Protein AF-A0A7S0QWG1-F1 (afdb_monomer_lite)

Structure (mmCIF, N/CA/C/O backbone):
data_AF-A0A7S0QWG1-F1
#
_entry.id   AF-A0A7S0QWG1-F1
#
loop_
_atom_site.group_PDB
_atom_site.id
_atom_site.type_symbol
_atom_site.label_atom_id
_atom_site.label_alt_id
_atom_site.label_comp_id
_atom_site.label_asym_id
_atom_site.label_entity_id
_atom_site.label_seq_id
_atom_site.pdbx_PDB_ins_code
_atom_site.Cartn_x
_atom_site.Cartn_y
_atom_site.Cartn_z
_atom_site.occupancy
_atom_site.B_iso_or_equiv
_atom_site.auth_seq_id
_atom_site.auth_comp_id
_atom_site.auth_asym_id
_atom_site.auth_atom_id
_atom_site.pdbx_PDB_model_num
ATOM 1 N N . VAL A 1 1 ? 13.400 13.651 -41.640 1.00 50.88 1 VAL A N 1
ATOM 2 C CA . VAL A 1 1 ? 13.844 12.239 -41.673 1.00 50.88 1 VAL A CA 1
ATOM 3 C C . VAL A 1 1 ? 13.310 11.576 -40.417 1.00 50.88 1 VAL A C 1
ATOM 5 O O . VAL A 1 1 ? 13.713 11.982 -39.336 1.00 50.88 1 VAL A O 1
ATOM 8 N N . TYR A 1 2 ? 12.348 10.661 -40.539 1.00 51.00 2 TYR A N 1
ATOM 9 C CA . TYR A 1 2 ? 11.910 9.843 -39.407 1.00 51.00 2 TYR A CA 1
ATOM 10 C C . TYR A 1 2 ? 12.907 8.696 -39.265 1.00 51.00 2 TYR A C 1
ATOM 12 O O . TYR A 1 2 ? 13.004 7.850 -40.151 1.00 51.00 2 TYR A O 1
ATOM 20 N N . VAL A 1 3 ? 13.697 8.710 -38.194 1.00 58.19 3 VAL A N 1
ATOM 21 C CA . VAL A 1 3 ? 14.533 7.563 -37.839 1.00 58.19 3 VAL A CA 1
ATOM 22 C C . VAL A 1 3 ? 13.600 6.559 -37.177 1.00 58.19 3 VAL A C 1
ATOM 24 O O . VAL A 1 3 ? 13.019 6.857 -36.135 1.00 58.19 3 VAL A O 1
ATOM 27 N N . ASN A 1 4 ? 13.391 5.411 -37.818 1.00 63.38 4 ASN A N 1
ATOM 28 C CA . ASN A 1 4 ? 12.652 4.325 -37.192 1.00 63.38 4 ASN A CA 1
ATOM 29 C C . ASN A 1 4 ? 13.511 3.796 -36.040 1.00 63.38 4 ASN A C 1
ATOM 31 O O . ASN A 1 4 ? 14.651 3.388 -36.269 1.00 63.38 4 ASN A O 1
ATOM 35 N N . ALA A 1 5 ? 13.000 3.883 -34.814 1.00 71.62 5 ALA A N 1
ATOM 36 C CA . ALA A 1 5 ? 13.707 3.371 -33.652 1.00 71.62 5 ALA A CA 1
ATOM 37 C C . ALA A 1 5 ? 13.889 1.852 -33.798 1.00 71.62 5 ALA A C 1
ATOM 39 O O . ALA A 1 5 ? 12.982 1.150 -34.249 1.00 71.62 5 ALA A O 1
ATOM 40 N N . GLY A 1 6 ? 15.088 1.371 -33.471 1.00 78.38 6 GLY A N 1
ATOM 41 C CA . GLY A 1 6 ? 15.432 -0.049 -33.559 1.00 78.38 6 GLY A CA 1
ATOM 42 C C . GLY A 1 6 ? 14.900 -0.878 -32.385 1.00 78.38 6 GLY A C 1
ATOM 43 O O . GLY A 1 6 ? 14.026 -0.449 -31.645 1.00 78.38 6 GLY A O 1
ATOM 44 N N . VAL A 1 7 ? 15.472 -2.070 -32.205 1.00 88.00 7 VAL A N 1
ATOM 45 C CA . VAL A 1 7 ? 15.246 -2.948 -31.038 1.00 88.00 7 VAL A CA 1
ATOM 46 C C . VAL A 1 7 ? 15.564 -2.199 -29.739 1.00 88.00 7 VAL A C 1
ATOM 48 O O . VAL A 1 7 ? 16.507 -1.394 -29.717 1.00 88.00 7 VAL A O 1
ATOM 51 N N . VAL A 1 8 ? 14.811 -2.474 -28.671 1.00 91.88 8 VAL A N 1
ATOM 52 C CA . VAL A 1 8 ? 15.074 -1.917 -27.341 1.00 91.88 8 VAL A CA 1
ATOM 53 C C . VAL A 1 8 ? 16.478 -2.324 -26.897 1.00 91.88 8 VAL A C 1
ATOM 55 O O . VAL A 1 8 ? 16.862 -3.492 -26.935 1.00 91.88 8 VAL A O 1
ATOM 58 N N . ASP A 1 9 ? 17.247 -1.347 -26.435 1.00 91.12 9 ASP A N 1
ATOM 59 C CA . ASP A 1 9 ? 18.519 -1.575 -25.773 1.00 91.12 9 ASP A CA 1
ATOM 60 C C . ASP A 1 9 ? 18.320 -1.410 -24.255 1.00 91.12 9 ASP A C 1
ATOM 62 O O . ASP A 1 9 ? 18.037 -0.295 -23.789 1.00 91.12 9 ASP A O 1
ATOM 66 N N . PRO A 1 10 ? 18.466 -2.490 -23.458 1.00 90.31 10 PRO A N 1
ATOM 67 C CA . PRO A 1 10 ? 18.355 -2.422 -22.004 1.00 90.31 10 PRO A CA 1
ATOM 68 C C . PRO A 1 10 ? 19.244 -1.332 -21.399 1.00 90.31 10 PRO A C 1
ATOM 70 O O . PRO A 1 10 ? 18.824 -0.597 -20.507 1.00 90.31 10 PRO A O 1
ATOM 73 N N . SER A 1 11 ? 20.453 -1.166 -21.947 1.00 87.81 11 SER A N 1
ATOM 74 C CA . SER A 1 11 ? 21.436 -0.201 -21.461 1.00 87.81 11 SER A CA 1
ATOM 75 C C . SER A 1 11 ? 21.068 1.245 -21.778 1.00 87.81 11 SER A C 1
ATOM 77 O O . SER A 1 11 ? 21.734 2.149 -21.281 1.00 87.81 11 SER A O 1
ATOM 79 N N . MET A 1 12 ? 20.021 1.494 -22.570 1.00 89.88 12 MET A N 1
ATOM 80 C CA . MET A 1 12 ? 19.503 2.829 -22.8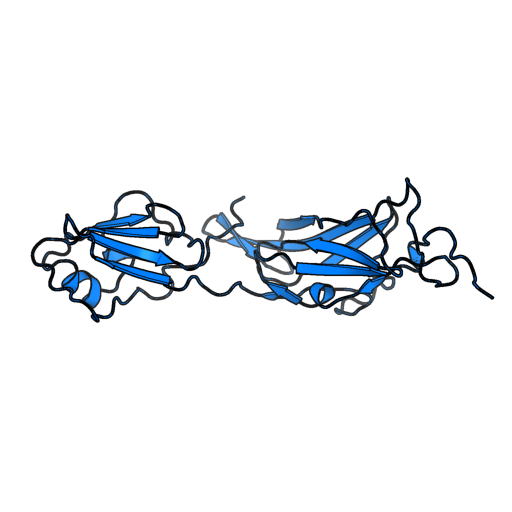94 1.00 89.88 12 MET A CA 1
ATOM 81 C C . MET A 1 12 ? 18.160 3.124 -22.223 1.00 89.88 12 MET A C 1
ATOM 83 O O . MET A 1 12 ? 17.741 4.285 -22.189 1.00 89.88 12 MET A O 1
ATOM 87 N N . CYS A 1 13 ? 17.521 2.115 -21.634 1.00 90.38 13 CYS A N 1
ATOM 88 C CA . CYS A 1 13 ? 16.295 2.274 -20.863 1.00 90.38 13 CYS A CA 1
ATOM 89 C C . CYS A 1 13 ? 16.555 3.002 -19.536 1.00 90.38 13 CYS A C 1
ATOM 91 O O . CYS A 1 13 ? 17.671 2.999 -19.022 1.00 90.38 13 CYS A O 1
ATOM 93 N N . ASN A 1 14 ? 15.520 3.659 -19.005 1.00 89.69 14 ASN A N 1
ATOM 94 C CA . ASN A 1 14 ? 15.504 4.260 -17.666 1.00 89.69 14 ASN A CA 1
ATOM 95 C C . ASN A 1 14 ? 14.065 4.275 -17.126 1.00 89.69 14 ASN A C 1
ATOM 97 O O . ASN A 1 14 ? 13.110 4.163 -17.896 1.00 89.69 14 ASN A O 1
ATOM 101 N N . PHE A 1 15 ? 13.898 4.506 -15.827 1.00 90.56 15 PHE A N 1
ATOM 102 C CA . PHE A 1 15 ? 12.588 4.734 -15.217 1.00 90.56 15 PHE A CA 1
ATOM 103 C C . PHE A 1 15 ? 12.174 6.214 -15.242 1.00 90.56 15 PHE A C 1
ATOM 105 O O . PHE A 1 15 ? 13.012 7.115 -15.272 1.00 90.56 15 PHE A O 1
ATOM 112 N N . ALA A 1 16 ? 10.866 6.471 -15.225 1.00 89.56 16 ALA A N 1
ATOM 113 C CA . ALA A 1 16 ? 10.273 7.803 -15.181 1.00 89.56 16 ALA A CA 1
ATOM 114 C C . ALA A 1 16 ? 8.932 7.808 -14.423 1.00 89.56 16 ALA A C 1
ATOM 116 O O . ALA A 1 16 ? 8.287 6.774 -14.261 1.00 89.56 16 ALA A O 1
ATOM 117 N N . GLY A 1 17 ? 8.490 8.996 -14.002 1.00 88.94 17 GLY A N 1
ATOM 118 C CA . GLY A 1 17 ? 7.225 9.208 -13.285 1.00 88.94 17 GLY A CA 1
ATOM 119 C C . GLY A 1 17 ? 7.402 9.354 -11.773 1.00 88.94 17 GLY A C 1
ATOM 120 O O . GLY A 1 17 ? 8.456 9.048 -11.230 1.00 88.94 17 GLY A O 1
ATOM 121 N N . SER A 1 18 ? 6.372 9.837 -11.076 1.00 86.19 18 SER A N 1
ATOM 122 C CA . SER A 1 18 ? 6.425 10.077 -9.623 1.00 86.19 18 SER A CA 1
ATOM 123 C C . SER A 1 18 ? 6.595 8.793 -8.806 1.00 86.19 18 SER A C 1
ATOM 125 O O . SER A 1 18 ? 7.246 8.816 -7.761 1.00 86.19 18 SER A O 1
ATOM 127 N N . GLY A 1 19 ? 6.094 7.663 -9.316 1.00 88.38 19 GLY A N 1
ATOM 128 C CA . GLY A 1 19 ? 6.199 6.357 -8.669 1.00 88.38 19 GLY A CA 1
ATOM 129 C C . GLY A 1 19 ? 7.625 5.838 -8.469 1.00 88.38 19 GLY A C 1
ATOM 130 O O . GLY A 1 19 ? 7.803 4.870 -7.736 1.00 88.38 19 GLY A O 1
ATOM 131 N N . ILE A 1 20 ? 8.635 6.467 -9.084 1.00 89.50 20 ILE A N 1
ATOM 132 C CA . ILE A 1 20 ? 10.055 6.141 -8.863 1.00 89.50 20 ILE A CA 1
ATOM 133 C C . ILE A 1 20 ? 10.599 6.722 -7.550 1.00 89.50 20 ILE A C 1
ATOM 135 O O . ILE A 1 20 ? 11.639 6.283 -7.069 1.00 89.50 20 ILE A O 1
ATOM 139 N N . ALA A 1 21 ? 9.922 7.735 -7.005 1.00 85.69 21 ALA A N 1
ATOM 140 C CA . ALA A 1 21 ? 10.361 8.486 -5.834 1.00 85.69 21 ALA A CA 1
ATOM 141 C C . ALA A 1 21 ? 9.386 8.352 -4.662 1.00 85.69 21 ALA A C 1
ATOM 143 O O . ALA A 1 21 ? 9.808 8.420 -3.511 1.00 85.69 21 ALA A O 1
ATOM 144 N N . PHE A 1 22 ? 8.096 8.153 -4.936 1.00 88.06 22 PHE A N 1
ATOM 145 C CA . PHE A 1 22 ? 7.060 8.179 -3.913 1.00 88.06 22 PHE A CA 1
ATOM 146 C C . PHE A 1 22 ? 5.919 7.207 -4.217 1.00 88.06 22 PHE A C 1
ATOM 148 O O . PHE A 1 22 ? 5.492 7.079 -5.364 1.00 88.06 22 PHE A O 1
ATOM 155 N N . GLY A 1 23 ? 5.384 6.588 -3.169 1.00 89.69 23 GLY A N 1
ATOM 156 C CA . GLY A 1 23 ? 4.169 5.785 -3.213 1.00 89.69 23 GLY A CA 1
ATOM 157 C C . GLY A 1 23 ? 3.481 5.745 -1.852 1.00 89.69 23 GLY A C 1
ATOM 158 O O . GLY A 1 23 ? 4.026 6.181 -0.840 1.00 89.69 23 GLY A O 1
ATOM 159 N N . ILE A 1 24 ? 2.266 5.207 -1.824 1.00 87.31 24 ILE A N 1
ATOM 160 C CA . ILE A 1 24 ? 1.493 5.022 -0.593 1.00 87.31 24 ILE A CA 1
ATOM 161 C C . ILE A 1 24 ? 1.307 3.523 -0.382 1.00 87.31 24 ILE A C 1
ATOM 163 O O . ILE A 1 24 ? 0.898 2.816 -1.309 1.00 87.31 24 ILE A O 1
ATOM 167 N N . ALA A 1 25 ? 1.599 3.038 0.827 1.00 86.31 25 ALA A N 1
ATOM 168 C CA . ALA A 1 25 ? 1.414 1.633 1.168 1.00 86.31 25 ALA A CA 1
ATOM 169 C C . ALA A 1 25 ? -0.028 1.192 0.865 1.00 86.31 25 ALA A C 1
ATOM 171 O O . ALA A 1 25 ? -0.985 1.905 1.149 1.00 86.31 25 ALA A O 1
ATOM 172 N N . ASN A 1 26 ? -0.186 0.008 0.280 1.00 82.00 26 ASN A N 1
ATOM 173 C CA . ASN A 1 26 ? -1.460 -0.586 -0.126 1.00 82.00 26 ASN A CA 1
ATOM 174 C C . ASN A 1 26 ? -2.243 0.169 -1.205 1.00 82.00 26 ASN A C 1
ATOM 176 O O . ASN A 1 26 ? -3.394 -0.183 -1.469 1.00 82.00 26 ASN A O 1
ATOM 180 N N . THR A 1 27 ? -1.603 1.098 -1.910 1.00 87.19 27 THR A N 1
ATOM 181 C CA . THR A 1 27 ? -2.182 1.787 -3.065 1.00 87.19 27 THR A CA 1
ATOM 182 C C . THR A 1 27 ? -1.380 1.470 -4.321 1.00 87.19 27 THR A C 1
ATOM 184 O O . THR A 1 27 ? -0.151 1.383 -4.291 1.00 87.19 27 THR A O 1
ATOM 187 N N . TRP A 1 28 ? -2.078 1.288 -5.444 1.00 91.62 2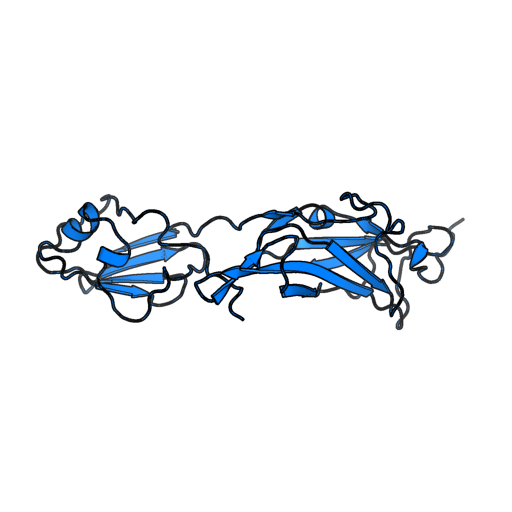8 TRP A N 1
ATOM 188 C CA . TRP A 1 28 ? -1.424 1.142 -6.741 1.00 91.62 28 TRP A CA 1
ATOM 189 C C . TRP A 1 28 ? -0.675 2.424 -7.090 1.00 91.62 28 TRP A C 1
ATOM 191 O O . TRP A 1 28 ? -1.274 3.481 -7.279 1.00 91.62 28 TRP A O 1
ATOM 201 N N . THR A 1 29 ? 0.641 2.313 -7.189 1.00 94.12 29 THR A N 1
ATOM 202 C CA . THR A 1 29 ? 1.529 3.393 -7.606 1.00 94.12 29 THR A CA 1
ATOM 203 C C . THR A 1 29 ? 1.972 3.131 -9.038 1.00 94.12 29 THR A C 1
ATOM 205 O O . THR A 1 29 ? 2.278 1.994 -9.397 1.00 94.12 29 THR A O 1
ATOM 208 N N . THR A 1 30 ? 1.976 4.173 -9.870 1.00 94.62 30 THR A N 1
ATOM 209 C CA . THR A 1 30 ? 2.324 4.063 -11.293 1.00 94.62 30 THR A CA 1
ATOM 210 C C . THR A 1 30 ? 3.663 4.731 -11.570 1.00 94.62 30 THR A C 1
ATOM 212 O O . THR A 1 30 ? 3.944 5.825 -11.079 1.00 94.62 30 THR A O 1
ATOM 215 N N . LEU A 1 31 ? 4.469 4.080 -12.398 1.00 93.88 31 LEU A N 1
ATOM 216 C CA . LEU A 1 31 ? 5.662 4.635 -13.023 1.00 93.88 31 LEU A CA 1
ATOM 217 C C . LEU A 1 31 ? 5.710 4.202 -14.490 1.00 93.88 31 LEU A C 1
ATOM 219 O O . LEU A 1 31 ? 4.806 3.531 -14.995 1.00 93.88 31 LEU A O 1
ATOM 223 N N . SER A 1 32 ? 6.753 4.602 -15.202 1.00 94.06 32 SER A N 1
ATOM 224 C CA . SER A 1 32 ? 6.979 4.149 -16.569 1.00 94.06 32 SER A CA 1
ATOM 225 C C . SER A 1 32 ? 8.433 3.780 -16.812 1.00 94.06 32 SER A C 1
ATOM 227 O O . SER A 1 32 ? 9.340 4.359 -16.216 1.00 94.06 32 SER A O 1
ATOM 229 N N . ILE A 1 33 ? 8.651 2.843 -17.726 1.00 93.38 33 ILE A N 1
ATOM 230 C CA . ILE A 1 33 ? 9.961 2.582 -18.322 1.00 93.38 33 ILE A CA 1
ATOM 231 C C . ILE A 1 33 ? 10.025 3.374 -19.623 1.00 93.38 33 ILE A C 1
ATOM 233 O O . ILE A 1 33 ? 9.120 3.286 -20.450 1.00 93.38 33 ILE A O 1
ATOM 237 N N . VAL A 1 34 ? 11.086 4.151 -19.811 1.00 93.25 34 VAL A N 1
ATOM 238 C CA . VAL A 1 34 ? 11.373 4.822 -21.078 1.00 93.25 34 VAL A CA 1
ATOM 239 C C . VAL A 1 34 ? 12.162 3.857 -21.951 1.00 93.25 34 VAL A C 1
ATOM 241 O O . VAL A 1 34 ? 13.377 3.736 -21.791 1.00 93.25 34 VAL A O 1
ATOM 244 N N . ALA A 1 35 ? 11.472 3.169 -22.856 1.00 93.12 35 ALA A N 1
ATOM 245 C CA . ALA A 1 35 ? 12.084 2.220 -23.774 1.00 93.12 35 ALA A CA 1
ATOM 246 C C . ALA A 1 35 ? 12.852 2.979 -24.866 1.00 93.12 35 ALA A C 1
ATOM 248 O O . ALA A 1 35 ? 12.296 3.856 -25.543 1.00 93.12 35 ALA A O 1
ATOM 249 N N . ARG A 1 36 ? 14.137 2.654 -25.043 1.00 92.38 36 ARG A N 1
ATOM 250 C CA . ARG A 1 36 ? 15.003 3.286 -26.047 1.00 92.38 36 ARG A CA 1
ATOM 251 C C . ARG A 1 36 ? 15.823 2.265 -26.810 1.00 92.38 36 ARG A C 1
ATOM 253 O O . ARG A 1 36 ? 16.181 1.237 -26.251 1.00 92.38 36 ARG A O 1
ATOM 260 N N . ASP A 1 37 ? 16.148 2.583 -28.056 1.00 92.69 37 ASP A N 1
ATOM 261 C CA . ASP A 1 37 ? 17.129 1.834 -28.838 1.00 92.69 37 ASP A CA 1
ATOM 262 C C . ASP A 1 37 ? 18.573 2.203 -28.446 1.00 92.69 37 ASP A C 1
ATOM 264 O O . ASP A 1 37 ? 18.813 3.120 -27.653 1.00 92.69 37 ASP A O 1
ATOM 268 N N . ARG A 1 38 ? 19.553 1.521 -29.051 1.00 91.00 38 ARG A N 1
ATOM 269 C CA . ARG A 1 38 ? 20.998 1.744 -28.824 1.00 91.00 38 ARG A CA 1
ATOM 270 C C . ARG A 1 38 ? 21.492 3.160 -29.147 1.00 91.00 38 ARG A C 1
ATOM 272 O O . ARG A 1 38 ? 22.588 3.538 -28.747 1.00 91.00 38 ARG A O 1
ATOM 279 N N . PHE A 1 39 ? 20.713 3.933 -29.902 1.00 90.62 39 PHE A N 1
ATOM 280 C CA . PHE A 1 39 ? 21.024 5.314 -30.276 1.00 90.62 39 PHE A CA 1
ATOM 281 C C . PHE A 1 39 ? 20.298 6.327 -29.378 1.00 90.62 39 PHE A C 1
ATOM 283 O O . PHE A 1 39 ? 20.472 7.534 -29.534 1.00 90.62 39 PHE A O 1
ATOM 290 N N . GLY A 1 40 ? 19.497 5.848 -28.420 1.00 89.06 40 GLY A N 1
ATOM 291 C CA . GLY A 1 40 ? 18.734 6.668 -27.487 1.00 89.06 40 GLY A CA 1
ATOM 292 C C . GLY A 1 40 ? 17.383 7.139 -28.026 1.00 89.06 40 GLY A C 1
ATOM 293 O O . GLY A 1 40 ? 16.708 7.919 -27.340 1.00 89.06 40 GLY A O 1
ATOM 294 N N . ASN A 1 41 ? 16.947 6.673 -29.199 1.00 91.94 41 ASN A N 1
ATOM 295 C CA . ASN A 1 41 ? 15.625 7.004 -29.727 1.00 91.94 41 ASN A CA 1
ATOM 296 C C . ASN A 1 41 ? 14.553 6.243 -28.955 1.00 91.94 41 ASN A C 1
ATOM 298 O O . ASN A 1 41 ? 14.733 5.080 -28.607 1.00 91.94 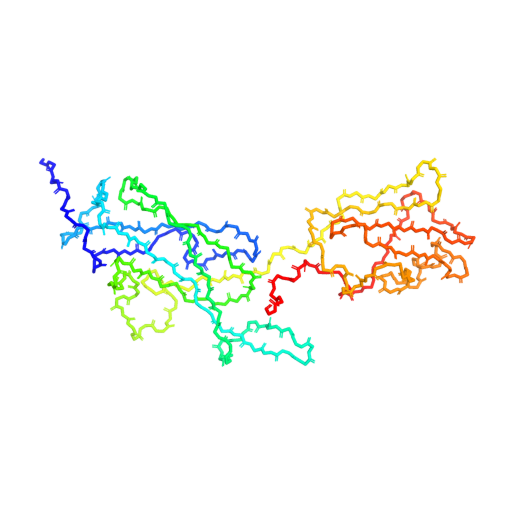41 ASN A O 1
ATOM 302 N N . LYS A 1 42 ? 13.416 6.892 -28.707 1.00 93.06 42 LYS A N 1
ATOM 303 C CA . LYS A 1 42 ? 12.260 6.249 -28.078 1.00 93.06 42 LYS A CA 1
ATOM 304 C C . LYS A 1 42 ? 11.626 5.243 -29.033 1.00 93.06 42 LYS A C 1
ATOM 306 O O . LYS A 1 42 ? 11.250 5.618 -30.146 1.00 93.06 42 LYS A O 1
ATOM 311 N N . VAL A 1 43 ? 11.473 4.005 -28.577 1.00 92.00 43 VAL A N 1
ATOM 312 C CA . VAL A 1 43 ? 10.843 2.946 -29.376 1.00 92.00 43 VAL A CA 1
ATOM 313 C C . VAL A 1 43 ? 9.335 3.153 -29.417 1.00 92.00 43 VAL A C 1
ATOM 315 O O . VAL A 1 43 ? 8.762 3.681 -28.471 1.00 92.00 43 VAL A O 1
ATOM 318 N N . GLN A 1 44 ? 8.684 2.794 -30.519 1.00 89.06 44 GLN A N 1
ATOM 319 C CA . GLN A 1 44 ? 7.229 2.956 -30.652 1.00 89.06 44 GLN A CA 1
ATOM 320 C C . GLN A 1 44 ? 6.468 1.657 -30.388 1.00 89.06 44 GLN A C 1
ATOM 322 O O . GLN A 1 44 ? 5.303 1.708 -30.024 1.00 89.06 44 GLN A O 1
ATOM 327 N N . ASN A 1 45 ? 7.129 0.508 -30.537 1.00 86.94 45 ASN A N 1
ATOM 328 C CA . ASN A 1 45 ? 6.559 -0.814 -30.313 1.00 86.94 45 ASN A CA 1
ATOM 329 C C . ASN A 1 45 ? 7.618 -1.718 -29.680 1.00 86.94 45 ASN A C 1
ATOM 331 O O . ASN A 1 45 ? 8.804 -1.545 -29.964 1.00 86.94 45 ASN A O 1
ATOM 335 N N . LEU A 1 46 ? 7.176 -2.675 -28.864 1.00 86.00 46 LEU A N 1
ATOM 336 C CA . LEU A 1 46 ? 8.015 -3.783 -28.408 1.00 86.00 46 LEU A CA 1
ATOM 337 C C . LEU A 1 46 ? 7.938 -4.932 -29.409 1.00 86.00 46 LEU A C 1
ATOM 339 O O . LEU A 1 46 ? 6.902 -5.149 -30.041 1.00 86.00 46 LEU A O 1
ATOM 343 N N . GLN A 1 47 ? 9.025 -5.680 -29.531 1.00 85.12 47 GLN A N 1
ATOM 344 C CA . GLN A 1 47 ? 9.030 -6.978 -30.196 1.00 85.12 47 GLN A CA 1
ATOM 345 C C . GLN A 1 47 ? 8.404 -8.046 -29.283 1.00 85.12 47 GLN A C 1
ATOM 347 O O . GLN A 1 47 ? 8.399 -7.908 -28.062 1.00 85.12 47 GLN A O 1
ATOM 352 N N . GLU A 1 48 ? 7.893 -9.140 -29.857 1.00 75.69 48 GLU A N 1
ATOM 353 C CA . GLU A 1 48 ? 7.175 -10.194 -29.108 1.00 75.69 48 GLU A CA 1
ATOM 354 C C . GLU A 1 48 ? 8.003 -10.844 -27.981 1.00 75.69 48 GLU A C 1
ATOM 356 O O . GLU A 1 48 ? 7.449 -11.390 -27.030 1.00 75.69 48 GLU A O 1
ATOM 361 N N . ASN A 1 49 ? 9.332 -10.773 -28.063 1.00 80.44 49 ASN A N 1
ATOM 362 C CA . ASN A 1 49 ? 10.276 -11.307 -27.082 1.00 80.44 49 ASN A CA 1
ATOM 363 C C . ASN A 1 49 ? 10.809 -10.257 -26.085 1.00 80.44 49 ASN A C 1
ATOM 365 O O . ASN A 1 49 ? 11.580 -10.605 -25.188 1.00 80.44 49 ASN A O 1
ATOM 369 N N . GLU A 1 50 ? 10.428 -8.985 -26.215 1.00 85.50 50 GLU A N 1
ATOM 370 C CA . GLU A 1 50 ? 10.870 -7.904 -25.331 1.00 85.50 50 GLU A CA 1
ATOM 371 C C . GLU A 1 50 ? 9.943 -7.801 -24.116 1.00 85.50 50 GLU A C 1
ATOM 373 O O . GLU A 1 50 ? 8.969 -7.051 -24.095 1.00 85.50 50 GLU A O 1
ATOM 378 N N . THR A 1 51 ? 10.245 -8.582 -23.076 1.00 89.19 51 THR A N 1
ATOM 379 C CA . THR A 1 51 ? 9.456 -8.593 -21.836 1.00 89.19 51 THR A CA 1
ATOM 380 C C . THR A 1 51 ? 10.178 -7.870 -20.708 1.00 89.19 51 THR A C 1
ATOM 382 O O . THR A 1 51 ? 11.266 -8.273 -20.285 1.00 89.19 51 THR A O 1
ATOM 385 N N . PHE A 1 52 ? 9.548 -6.821 -20.188 1.00 93.38 52 PHE A N 1
ATOM 386 C CA . PHE A 1 52 ? 10.025 -6.117 -19.007 1.00 93.38 52 PHE A CA 1
ATOM 387 C C . PHE A 1 52 ? 9.533 -6.783 -17.719 1.00 93.38 52 PHE A C 1
ATOM 389 O O . PHE A 1 52 ? 8.387 -7.222 -17.618 1.00 93.38 52 PHE A O 1
ATOM 396 N N . ILE A 1 53 ? 10.391 -6.807 -16.703 1.00 93.06 53 ILE A N 1
ATOM 397 C CA . ILE A 1 53 ? 10.064 -7.257 -15.349 1.00 93.06 53 ILE A CA 1
ATOM 398 C C . ILE A 1 53 ? 10.540 -6.192 -14.372 1.00 93.06 53 ILE A C 1
ATOM 400 O O . ILE A 1 53 ? 11.664 -5.719 -14.481 1.00 93.06 53 ILE A O 1
ATOM 404 N N . VAL A 1 54 ? 9.705 -5.824 -13.401 1.00 93.25 54 VAL A N 1
ATOM 405 C CA . VAL A 1 54 ? 10.046 -4.815 -12.393 1.00 93.25 54 VAL A CA 1
ATOM 406 C C . VAL A 1 54 ? 9.810 -5.365 -10.994 1.00 93.25 54 VAL A C 1
ATOM 408 O O . VAL A 1 54 ? 8.797 -6.021 -10.742 1.00 93.25 54 VAL A O 1
ATOM 411 N N . TYR A 1 55 ? 10.733 -5.074 -10.083 1.00 92.31 55 TYR A N 1
ATOM 412 C CA . TYR A 1 55 ? 10.658 -5.442 -8.676 1.00 92.31 55 TYR A CA 1
ATOM 413 C C . TYR A 1 55 ? 10.898 -4.232 -7.778 1.00 92.31 55 TYR A C 1
ATOM 415 O O . TYR A 1 55 ? 11.845 -3.476 -7.976 1.00 92.31 55 TYR A O 1
ATOM 423 N N . LEU A 1 56 ? 10.072 -4.109 -6.744 1.00 91.38 56 LEU A N 1
ATOM 424 C CA . LEU A 1 56 ? 10.366 -3.325 -5.552 1.00 91.38 56 LEU A CA 1
ATOM 425 C C . LEU A 1 56 ? 11.017 -4.252 -4.528 1.00 91.38 56 LEU A C 1
ATOM 427 O O . LEU A 1 56 ? 10.435 -5.278 -4.176 1.00 91.38 56 LEU A O 1
ATOM 431 N N . ILE A 1 57 ? 12.205 -3.901 -4.050 1.00 89.88 57 ILE A N 1
ATOM 432 C CA . ILE A 1 57 ? 12.980 -4.718 -3.116 1.00 89.88 57 ILE A CA 1
ATOM 433 C C . ILE A 1 57 ? 13.247 -3.909 -1.853 1.00 89.88 57 ILE A C 1
ATOM 435 O O . ILE A 1 57 ? 13.739 -2.788 -1.921 1.00 89.88 57 ILE A O 1
ATOM 439 N N . GLY A 1 58 ? 12.925 -4.482 -0.701 1.00 88.31 58 GLY A N 1
ATOM 440 C CA . GLY A 1 58 ? 13.171 -3.886 0.608 1.00 88.31 58 GLY A CA 1
ATOM 441 C C . GLY A 1 58 ? 13.632 -4.934 1.612 1.00 88.31 58 GLY A C 1
ATOM 442 O O . GLY A 1 58 ? 13.815 -6.112 1.278 1.00 88.31 58 GLY A O 1
ATOM 443 N N . ARG A 1 59 ? 13.809 -4.498 2.856 1.00 86.56 59 ARG A N 1
ATOM 444 C CA . ARG A 1 59 ? 14.174 -5.355 3.981 1.00 86.56 59 ARG A CA 1
ATOM 445 C C . ARG A 1 59 ? 13.263 -5.092 5.174 1.00 86.56 59 ARG A C 1
ATOM 447 O O . ARG A 1 59 ? 12.743 -3.990 5.340 1.00 86.56 59 ARG A O 1
ATOM 454 N N . ALA A 1 60 ? 13.056 -6.127 5.973 1.00 86.19 60 ALA A N 1
ATOM 455 C CA . ALA A 1 60 ? 12.284 -6.073 7.200 1.00 86.19 60 ALA A CA 1
ATOM 456 C C . ALA A 1 60 ? 12.907 -6.914 8.306 1.00 86.19 60 ALA A C 1
ATOM 458 O O . ALA A 1 60 ? 13.726 -7.810 8.071 1.00 86.19 60 ALA A O 1
ATOM 459 N N . GLU A 1 61 ? 12.482 -6.615 9.521 1.00 86.06 61 GLU A N 1
ATOM 460 C CA . GLU A 1 61 ? 12.852 -7.326 10.729 1.00 86.06 61 GLU A CA 1
ATOM 461 C C . GLU A 1 61 ? 11.596 -7.786 11.465 1.00 86.06 61 GLU A C 1
ATOM 463 O O . GLU A 1 61 ? 10.556 -7.122 11.428 1.00 86.06 61 GLU A O 1
ATOM 468 N N . ALA A 1 62 ? 11.687 -8.964 12.078 1.00 81.12 62 ALA A N 1
ATOM 469 C CA . ALA A 1 62 ? 10.605 -9.512 12.873 1.00 81.12 62 ALA A CA 1
ATOM 470 C C . ALA A 1 62 ? 10.522 -8.772 14.213 1.00 81.12 62 ALA A C 1
ATOM 472 O O . ALA A 1 62 ? 11.529 -8.557 14.887 1.00 81.12 62 ALA A O 1
ATOM 473 N N . THR A 1 63 ? 9.315 -8.417 14.623 1.00 74.00 63 THR A N 1
ATOM 474 C CA . THR A 1 63 ? 9.028 -7.883 15.949 1.00 74.00 63 THR A CA 1
ATOM 475 C C . THR A 1 63 ? 8.813 -9.020 16.948 1.00 74.00 63 THR A C 1
ATOM 477 O O . THR A 1 63 ? 8.589 -10.177 16.585 1.00 74.00 63 THR A O 1
ATOM 480 N N . SER A 1 64 ? 8.779 -8.679 18.237 1.00 70.81 64 SER A N 1
ATOM 481 C CA . SER A 1 64 ? 8.406 -9.602 19.320 1.00 70.81 64 SER A CA 1
ATOM 482 C C . SER A 1 64 ? 6.983 -10.169 19.202 1.00 70.81 64 SER A C 1
ATOM 484 O O . SER A 1 64 ? 6.640 -11.108 19.916 1.00 70.81 64 SER A O 1
ATOM 486 N N . THR A 1 65 ? 6.157 -9.621 18.306 1.00 63.75 65 THR A N 1
ATOM 487 C CA . THR A 1 65 ? 4.785 -10.059 18.020 1.00 63.75 65 THR A CA 1
ATOM 488 C C . THR A 1 65 ? 4.666 -10.882 16.731 1.00 63.75 65 THR A C 1
ATOM 490 O O . THR A 1 65 ? 3.552 -11.096 16.262 1.00 63.75 65 THR A O 1
ATOM 493 N N . ASN A 1 66 ? 5.783 -11.358 16.159 1.00 66.31 66 ASN A N 1
ATOM 494 C CA . ASN A 1 66 ? 5.839 -12.056 14.862 1.00 66.31 66 ASN A CA 1
ATOM 495 C C . ASN A 1 66 ? 5.308 -11.226 13.677 1.00 66.31 66 ASN A C 1
ATOM 497 O O . ASN A 1 66 ? 4.887 -11.784 12.664 1.00 66.31 66 ASN A O 1
ATOM 501 N N . LEU A 1 67 ? 5.330 -9.897 13.788 1.00 68.94 67 LEU A N 1
ATOM 502 C CA . LEU A 1 67 ? 5.046 -8.995 12.674 1.00 68.94 67 LEU A CA 1
ATOM 503 C C . LEU A 1 67 ? 6.358 -8.614 11.999 1.00 68.94 67 LEU A C 1
ATOM 505 O O . LEU A 1 67 ? 7.399 -8.575 12.646 1.00 68.94 67 LEU A O 1
ATOM 509 N N . TYR A 1 68 ? 6.320 -8.300 10.709 1.00 76.38 68 TYR A N 1
ATOM 510 C CA . TYR A 1 68 ? 7.478 -7.738 10.020 1.00 76.38 68 TYR A CA 1
ATOM 511 C C . TYR A 1 68 ? 7.309 -6.231 9.875 1.00 76.38 68 TYR A C 1
ATOM 513 O O . TYR A 1 68 ? 6.304 -5.764 9.340 1.00 76.38 68 TYR A O 1
ATOM 521 N N . LEU A 1 69 ? 8.313 -5.478 10.321 1.00 79.12 69 LEU A N 1
ATOM 522 C CA . LEU A 1 69 ? 8.407 -4.038 10.097 1.00 79.12 69 LEU A CA 1
ATOM 523 C C . LEU A 1 69 ? 9.574 -3.734 9.173 1.00 79.12 69 LEU A C 1
ATOM 525 O O . LEU A 1 69 ? 10.601 -4.413 9.208 1.00 79.12 69 LEU A O 1
ATOM 529 N N . TYR A 1 70 ? 9.416 -2.698 8.353 1.00 84.12 70 TYR A N 1
ATOM 530 C CA . TYR A 1 70 ? 10.476 -2.261 7.461 1.00 84.12 70 TYR A CA 1
ATOM 531 C C . TYR A 1 70 ? 11.708 -1.892 8.282 1.00 84.12 70 TYR A C 1
ATOM 533 O O . TYR A 1 70 ? 11.634 -1.099 9.221 1.00 84.12 70 TYR A O 1
ATOM 541 N N . HIS A 1 71 ? 12.842 -2.453 7.887 1.00 80.00 71 HIS A N 1
ATOM 542 C CA . HIS A 1 71 ? 14.132 -2.149 8.472 1.00 80.00 71 HIS A CA 1
ATOM 543 C C . HIS A 1 71 ? 15.170 -2.184 7.349 1.00 80.00 71 HIS A C 1
ATOM 545 O O . HIS A 1 71 ? 15.301 -3.222 6.696 1.00 80.00 71 HIS A O 1
ATOM 551 N N . PRO A 1 72 ? 15.919 -1.096 7.095 1.00 77.81 72 PRO A N 1
ATOM 552 C CA . PRO A 1 72 ? 16.841 -1.020 5.957 1.00 77.81 72 PRO A CA 1
ATOM 553 C C . PRO A 1 72 ? 17.919 -2.114 5.990 1.00 77.81 72 PRO A C 1
ATOM 555 O O . PRO A 1 72 ? 18.375 -2.564 4.942 1.00 77.81 72 PRO A O 1
ATOM 558 N N . GLU A 1 73 ? 18.273 -2.592 7.182 1.00 83.25 73 GLU A N 1
ATOM 559 C CA . GLU A 1 73 ? 19.259 -3.658 7.406 1.00 83.25 73 GLU A CA 1
ATOM 560 C C . GLU A 1 73 ? 18.612 -4.986 7.824 1.00 83.25 73 GLU A C 1
ATOM 562 O O . GLU A 1 73 ? 19.293 -5.918 8.238 1.00 83.25 73 GLU A O 1
ATOM 567 N N . GLY A 1 74 ? 17.285 -5.083 7.724 1.00 84.12 74 GLY A N 1
ATOM 568 C CA . GLY A 1 74 ? 16.538 -6.263 8.134 1.00 84.12 74 GLY A CA 1
ATOM 569 C C . GLY A 1 74 ? 16.979 -7.540 7.409 1.00 84.12 74 GLY A C 1
ATOM 570 O O . GLY A 1 74 ? 17.355 -7.540 6.228 1.00 84.12 74 GLY A O 1
ATOM 571 N N . ASN A 1 75 ? 16.904 -8.663 8.119 1.00 86.88 75 ASN A N 1
ATOM 572 C CA . ASN A 1 75 ? 17.298 -9.966 7.582 1.00 86.88 75 ASN A CA 1
ATOM 573 C C . ASN A 1 75 ? 16.250 -10.559 6.631 1.00 86.88 75 ASN A C 1
ATOM 575 O O . ASN A 1 75 ? 16.590 -11.389 5.786 1.00 86.88 75 ASN A O 1
ATOM 579 N N . GLN A 1 76 ? 14.993 -10.116 6.720 1.00 88.00 76 GLN A N 1
ATOM 580 C CA . GLN A 1 76 ? 13.930 -10.575 5.837 1.00 88.00 76 GLN A CA 1
ATOM 581 C C . GLN A 1 76 ? 13.901 -9.735 4.563 1.00 88.00 76 GLN A C 1
ATOM 583 O O . GLN A 1 76 ? 13.638 -8.534 4.601 1.00 88.00 76 GLN A O 1
ATOM 588 N N . LYS A 1 77 ? 14.124 -10.367 3.408 1.00 87.88 77 LYS A N 1
ATOM 589 C CA . LYS A 1 77 ? 13.950 -9.706 2.110 1.00 87.88 77 LYS A CA 1
ATOM 590 C C . LYS A 1 77 ? 12.460 -9.610 1.777 1.00 87.88 77 LYS A C 1
ATOM 592 O O . LYS A 1 77 ? 11.755 -10.617 1.819 1.00 87.88 77 LYS A O 1
ATOM 597 N N . ILE A 1 78 ? 12.012 -8.417 1.393 1.00 88.12 78 ILE A N 1
ATOM 598 C CA . ILE A 1 78 ? 10.664 -8.168 0.869 1.00 88.12 78 ILE A CA 1
ATOM 599 C C . ILE A 1 78 ? 10.785 -7.877 -0.622 1.00 88.12 78 ILE A C 1
ATOM 601 O O . ILE A 1 78 ? 11.633 -7.084 -1.034 1.00 88.12 78 ILE A O 1
ATOM 605 N N . VAL A 1 79 ? 9.944 -8.519 -1.433 1.00 90.12 79 VAL A N 1
ATOM 606 C CA . VAL A 1 79 ? 9.922 -8.321 -2.883 1.00 90.12 79 VAL A CA 1
ATOM 607 C C . VAL A 1 79 ? 8.484 -8.157 -3.357 1.00 90.12 79 VAL A C 1
ATOM 609 O O . VAL A 1 79 ? 7.663 -9.050 -3.168 1.00 90.12 79 VAL A O 1
ATOM 612 N N . PHE A 1 80 ? 8.200 -7.042 -4.023 1.00 91.44 80 PHE A N 1
ATOM 613 C CA . PHE A 1 80 ? 6.937 -6.804 -4.716 1.00 91.44 80 PHE A CA 1
ATOM 614 C C . PHE A 1 80 ? 7.186 -6.794 -6.219 1.00 91.44 80 PHE A C 1
ATOM 616 O O . PHE A 1 80 ? 8.057 -6.072 -6.700 1.00 91.44 80 PHE A O 1
ATOM 623 N N . LYS A 1 81 ? 6.429 -7.589 -6.975 1.00 93.62 81 LYS A N 1
ATOM 624 C CA . LYS A 1 81 ? 6.504 -7.586 -8.439 1.00 93.62 81 LYS A CA 1
ATOM 625 C C . LYS A 1 81 ? 5.593 -6.490 -8.996 1.00 93.62 81 LYS A C 1
ATOM 627 O O . LYS A 1 81 ? 4.437 -6.388 -8.590 1.00 93.62 81 LYS A O 1
ATOM 632 N N . GLY A 1 82 ? 6.116 -5.684 -9.914 1.00 93.69 82 GLY A N 1
ATOM 633 C CA . GLY A 1 82 ? 5.325 -4.737 -10.692 1.00 93.69 82 GLY A CA 1
ATOM 634 C C . GLY A 1 82 ? 4.518 -5.446 -11.781 1.00 93.69 82 GLY A C 1
ATOM 635 O O . GLY A 1 82 ? 4.994 -6.396 -12.403 1.00 93.69 82 GLY A O 1
ATOM 636 N N . ASP A 1 83 ? 3.306 -4.961 -12.008 1.00 95.12 83 ASP A N 1
ATOM 637 C CA . ASP A 1 83 ? 2.483 -5.257 -13.171 1.00 95.12 83 ASP A CA 1
ATOM 638 C C . ASP A 1 83 ? 2.922 -4.348 -14.324 1.00 95.12 83 ASP A C 1
ATOM 640 O O . ASP A 1 83 ? 2.865 -3.119 -14.216 1.00 95.12 83 ASP A O 1
ATOM 644 N N . VAL A 1 84 ? 3.437 -4.948 -15.393 1.00 93.94 84 VAL A N 1
ATOM 645 C CA . VAL A 1 84 ? 4.023 -4.227 -16.523 1.00 93.94 84 VAL A CA 1
ATOM 646 C C . VAL A 1 84 ? 3.071 -4.314 -17.707 1.00 93.94 84 VAL A C 1
ATOM 648 O O . VAL A 1 84 ? 2.686 -5.405 -18.123 1.00 93.94 84 VAL A O 1
ATOM 651 N N . GLY A 1 85 ? 2.700 -3.158 -18.252 1.00 89.88 85 GLY A N 1
ATOM 652 C CA . GLY A 1 85 ? 1.846 -3.071 -19.429 1.00 89.88 85 GLY A CA 1
ATOM 653 C C . GLY A 1 85 ? 2.498 -3.708 -20.656 1.00 89.88 85 GLY A C 1
ATOM 654 O O . GLY A 1 85 ? 3.714 -3.668 -20.827 1.00 89.88 85 GLY A O 1
ATOM 655 N N . SER A 1 86 ? 1.672 -4.275 -21.532 1.00 83.75 86 SER A N 1
ATOM 656 C CA . SER A 1 86 ? 2.113 -4.952 -22.757 1.00 83.75 86 SER A CA 1
ATOM 657 C C . SER A 1 86 ? 2.333 -4.012 -23.948 1.00 83.75 86 SER A C 1
ATOM 659 O O . SER A 1 86 ? 2.848 -4.442 -24.976 1.00 83.75 86 SER A O 1
ATOM 661 N N . SER A 1 87 ? 1.944 -2.740 -23.835 1.00 85.62 87 SER A N 1
ATOM 662 C CA . SER A 1 87 ? 2.037 -1.749 -24.908 1.00 85.62 87 SER A CA 1
ATOM 663 C C . SER A 1 87 ? 3.046 -0.648 -24.595 1.00 85.62 87 SER A C 1
ATOM 665 O O . SER A 1 87 ? 3.185 -0.219 -23.447 1.00 85.62 87 SER A O 1
ATOM 667 N N . VAL A 1 88 ? 3.685 -0.135 -25.647 1.00 88.81 88 VAL A N 1
ATOM 668 C CA . VAL A 1 88 ? 4.463 1.106 -25.602 1.00 88.81 88 VAL A CA 1
ATOM 669 C C . VAL A 1 88 ? 3.615 2.240 -26.147 1.00 88.81 88 VAL A C 1
ATOM 671 O O . VAL A 1 88 ? 3.097 2.159 -27.256 1.00 88.81 88 VAL A O 1
ATOM 674 N N . GLU A 1 89 ? 3.514 3.321 -25.385 1.00 90.44 89 GLU A N 1
ATOM 675 C CA . GLU A 1 89 ? 2.889 4.560 -25.830 1.00 90.44 89 GLU A CA 1
ATOM 676 C C . GLU A 1 89 ? 3.942 5.668 -25.824 1.00 90.44 89 GLU A C 1
ATOM 678 O O . GLU A 1 89 ? 4.498 6.010 -24.780 1.00 90.44 89 GLU A O 1
ATOM 683 N N . ASN A 1 90 ? 4.269 6.222 -26.995 1.00 88.75 90 ASN A N 1
ATOM 684 C CA . ASN A 1 90 ? 5.257 7.300 -27.136 1.00 88.75 90 ASN A CA 1
ATOM 685 C C . ASN A 1 90 ? 6.623 7.002 -26.471 1.00 88.75 90 ASN A C 1
ATOM 687 O O . ASN A 1 90 ? 7.270 7.905 -25.923 1.00 88.75 90 ASN A O 1
ATOM 691 N N . GLY A 1 91 ? 7.069 5.741 -26.498 1.00 90.12 91 GLY A N 1
ATOM 692 C CA . GLY A 1 91 ? 8.306 5.291 -25.845 1.00 90.12 91 GLY A CA 1
ATOM 693 C C . GLY A 1 91 ? 8.204 4.995 -24.357 1.00 90.12 91 GLY A C 1
ATOM 694 O O . GLY A 1 91 ? 9.242 4.822 -23.720 1.00 90.12 91 GLY A O 1
ATOM 695 N N . TYR A 1 92 ? 6.997 4.952 -23.797 1.00 93.81 92 TYR A N 1
ATOM 696 C CA . TYR A 1 92 ? 6.763 4.625 -22.397 1.00 93.81 92 TYR A CA 1
ATOM 697 C C . TYR A 1 92 ? 6.023 3.298 -22.258 1.00 93.81 92 TYR A C 1
ATOM 699 O O 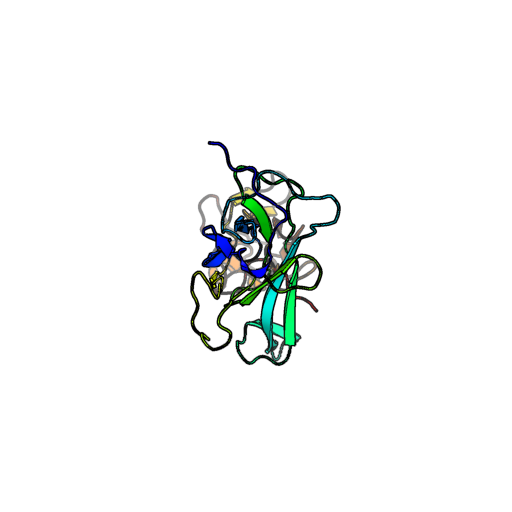. TYR A 1 92 ? 4.986 3.089 -22.882 1.00 93.81 92 TYR A O 1
ATOM 707 N N . VAL A 1 93 ? 6.539 2.430 -21.391 1.00 94.69 93 VAL A N 1
ATOM 708 C CA . VAL A 1 93 ? 5.845 1.232 -20.905 1.00 94.69 93 VAL A CA 1
ATOM 709 C C . VAL A 1 93 ? 5.309 1.541 -19.515 1.00 94.69 93 VAL A C 1
ATOM 711 O O . VAL A 1 93 ? 6.080 1.923 -18.632 1.00 94.69 93 VAL A O 1
ATOM 714 N N . SER A 1 94 ? 4.000 1.405 -19.309 1.00 94.94 94 SER A N 1
ATOM 715 C CA . SER A 1 94 ? 3.385 1.634 -17.997 1.00 94.94 94 SER A CA 1
ATOM 716 C C . SER A 1 94 ? 3.735 0.505 -17.029 1.00 94.94 94 SER A C 1
ATOM 718 O O . SER A 1 94 ? 3.701 -0.665 -17.401 1.00 94.94 94 SER A O 1
ATOM 720 N N . VAL A 1 95 ? 4.047 0.847 -15.781 1.00 95.50 95 VAL A N 1
ATOM 721 C CA . VAL A 1 95 ? 4.264 -0.121 -14.703 1.00 95.50 95 VAL A CA 1
ATOM 722 C C . VAL A 1 95 ? 3.450 0.306 -13.494 1.00 95.50 95 VAL A C 1
ATOM 724 O O . VAL A 1 95 ? 3.522 1.461 -13.068 1.00 95.50 95 VAL A O 1
ATOM 727 N N . LYS A 1 96 ? 2.712 -0.632 -12.908 1.00 95.88 96 LYS A N 1
ATOM 728 C CA . LYS A 1 96 ? 1.981 -0.444 -11.656 1.00 95.88 96 LYS A CA 1
ATOM 729 C C . LYS A 1 96 ? 2.551 -1.368 -10.597 1.00 95.88 96 LYS A C 1
ATOM 731 O O . LYS A 1 96 ? 2.799 -2.536 -10.855 1.00 95.88 96 LYS A O 1
ATOM 736 N N . TYR A 1 97 ? 2.738 -0.878 -9.385 1.00 94.44 97 TYR A N 1
ATOM 737 C CA . TYR A 1 97 ? 3.127 -1.721 -8.259 1.00 94.44 97 TYR A CA 1
ATOM 738 C C . TYR A 1 97 ? 2.304 -1.367 -7.025 1.00 94.44 97 TYR A C 1
ATOM 740 O O . TYR A 1 97 ? 1.765 -0.265 -6.912 1.00 94.44 97 TYR A O 1
ATOM 748 N N . LYS A 1 98 ? 2.211 -2.312 -6.090 1.00 92.69 98 LYS A N 1
ATOM 749 C CA . LYS A 1 98 ? 1.523 -2.133 -4.812 1.00 92.69 98 LYS A CA 1
ATOM 750 C C . LYS A 1 98 ? 2.442 -2.618 -3.695 1.00 92.69 98 LYS A C 1
ATOM 752 O O . LYS A 1 98 ? 2.576 -3.817 -3.485 1.00 92.69 98 LYS A O 1
ATOM 757 N N . ALA A 1 99 ? 3.104 -1.687 -3.012 1.00 90.00 99 ALA A N 1
ATOM 758 C CA . ALA A 1 99 ? 3.910 -2.005 -1.836 1.00 90.00 99 ALA A CA 1
ATOM 759 C C . ALA A 1 99 ? 2.995 -2.108 -0.614 1.00 90.00 99 ALA A C 1
ATOM 761 O O . ALA A 1 99 ? 2.183 -1.213 -0.397 1.00 90.00 99 ALA A O 1
ATOM 762 N N . HIS A 1 100 ? 3.105 -3.168 0.184 1.00 84.25 100 HIS A N 1
ATOM 763 C CA . HIS A 1 100 ? 2.212 -3.369 1.336 1.00 84.25 100 HIS A CA 1
ATOM 764 C C . HIS A 1 100 ? 2.692 -2.703 2.626 1.00 84.25 100 HIS A C 1
ATOM 766 O O . HIS A 1 100 ? 1.897 -2.474 3.537 1.00 84.25 100 HIS A O 1
ATOM 772 N N . MET A 1 101 ? 3.978 -2.364 2.685 1.00 82.31 101 MET A N 1
ATOM 773 C CA . MET A 1 101 ? 4.641 -1.871 3.881 1.00 82.31 101 MET A CA 1
ATOM 774 C C . MET A 1 101 ? 5.318 -0.522 3.594 1.00 82.31 101 MET A C 1
ATOM 776 O O . MET A 1 101 ? 5.972 -0.385 2.555 1.00 82.31 101 MET A O 1
ATOM 780 N N . PRO A 1 102 ? 5.170 0.475 4.479 1.00 86.94 102 PRO A N 1
ATOM 781 C CA . PRO A 1 102 ? 5.889 1.736 4.365 1.00 86.94 102 PRO A CA 1
ATOM 782 C C . PRO A 1 102 ? 7.389 1.516 4.567 1.00 86.94 102 PRO A C 1
ATOM 784 O O . PRO A 1 102 ? 7.794 0.632 5.315 1.00 86.94 102 PRO A O 1
ATOM 787 N N . GLY A 1 103 ? 8.215 2.302 3.888 1.00 86.88 103 GLY A N 1
ATOM 788 C CA . GLY A 1 103 ? 9.663 2.140 3.903 1.00 86.88 103 GLY A CA 1
ATOM 789 C C . GLY A 1 103 ? 10.331 2.665 2.642 1.00 86.88 103 GLY A C 1
ATOM 790 O O . GLY A 1 103 ? 9.684 3.223 1.755 1.00 86.88 103 GLY A O 1
ATOM 791 N N . VAL A 1 104 ? 11.642 2.460 2.561 1.00 87.56 104 VAL A N 1
ATOM 792 C CA . VAL A 1 104 ? 12.452 2.822 1.395 1.00 87.56 104 VAL A CA 1
ATOM 793 C C . VAL A 1 104 ? 12.786 1.563 0.618 1.00 87.56 104 VAL A C 1
ATOM 795 O O . VAL A 1 104 ? 13.395 0.640 1.146 1.00 87.56 104 VAL A O 1
ATOM 798 N N . TYR A 1 105 ? 12.396 1.519 -0.646 1.00 88.56 105 TYR A N 1
ATOM 799 C CA . TYR A 1 105 ? 12.639 0.353 -1.490 1.00 88.56 105 TYR A CA 1
ATOM 800 C C . TYR A 1 105 ? 13.638 0.688 -2.580 1.00 88.56 105 TYR A C 1
ATOM 802 O O . TYR A 1 105 ? 13.746 1.838 -2.982 1.00 88.56 105 TYR A O 1
ATOM 810 N N . THR A 1 106 ? 14.321 -0.320 -3.103 1.00 87.38 106 THR A N 1
ATOM 811 C CA . THR A 1 106 ? 15.064 -0.235 -4.360 1.00 87.38 106 THR A CA 1
ATOM 812 C C . THR A 1 106 ? 14.177 -0.742 -5.490 1.00 87.38 106 THR A C 1
ATOM 814 O O . THR A 1 106 ? 13.554 -1.801 -5.368 1.00 87.38 106 THR A O 1
ATOM 817 N N . LEU A 1 107 ? 14.101 0.010 -6.586 1.00 88.94 107 LEU A N 1
ATOM 818 C CA . LEU A 1 107 ? 13.392 -0.403 -7.791 1.00 88.94 107 LEU A CA 1
ATOM 819 C C . LEU A 1 107 ? 14.383 -1.013 -8.792 1.00 88.94 107 LEU A C 1
ATOM 821 O O . LEU A 1 107 ? 15.230 -0.313 -9.346 1.00 88.94 107 LEU A O 1
ATOM 825 N N . ASN A 1 108 ? 14.225 -2.306 -9.065 1.00 88.69 108 ASN A N 1
ATOM 826 C CA . ASN A 1 108 ? 15.005 -3.031 -10.066 1.00 88.69 108 ASN A CA 1
ATOM 827 C C . ASN A 1 108 ? 14.130 -3.337 -11.279 1.00 88.69 108 ASN A C 1
ATOM 829 O O . ASN A 1 108 ? 12.979 -3.750 -11.127 1.00 88.69 108 ASN A O 1
ATOM 833 N N . GLY A 1 109 ? 14.678 -3.185 -12.481 1.00 90.44 109 GLY A N 1
ATOM 834 C CA . GLY A 1 109 ? 13.994 -3.541 -13.720 1.00 90.44 109 GLY A CA 1
ATOM 835 C C . GLY A 1 109 ? 14.865 -4.420 -14.586 1.00 90.44 109 GLY A C 1
ATOM 836 O O . GLY A 1 109 ? 16.075 -4.254 -14.605 1.00 90.44 109 GLY A O 1
ATOM 837 N N . TYR A 1 110 ? 14.246 -5.297 -15.359 1.00 91.44 110 TYR A N 1
ATOM 838 C CA . TYR A 1 110 ? 14.929 -6.176 -16.293 1.00 91.44 110 TYR A CA 1
ATOM 839 C C . TYR A 1 110 ? 14.207 -6.172 -17.636 1.00 91.44 110 TYR A C 1
ATOM 841 O O . TYR A 1 110 ? 12.978 -6.148 -17.665 1.00 91.44 110 TYR A O 1
ATOM 849 N N . LEU A 1 111 ? 14.960 -6.229 -18.734 1.00 91.81 111 LEU A N 1
ATOM 850 C CA . LEU A 1 111 ? 14.466 -6.657 -20.043 1.00 91.81 111 LEU A CA 1
ATOM 851 C C . LEU A 1 111 ? 15.015 -8.065 -20.292 1.00 91.81 111 LEU A C 1
ATOM 853 O O . LEU A 1 111 ? 16.226 -8.249 -20.451 1.00 91.81 111 LEU A O 1
ATOM 857 N N . GLY A 1 112 ? 14.145 -9.075 -20.238 1.00 87.25 112 GLY A N 1
ATOM 858 C CA . GLY A 1 112 ? 14.587 -10.466 -20.127 1.00 87.25 112 GLY A CA 1
ATOM 859 C C . GLY A 1 112 ? 15.413 -10.678 -18.850 1.00 87.25 112 GLY A C 1
ATOM 860 O O . GLY A 1 112 ? 14.893 -10.542 -17.745 1.00 87.25 112 GLY A O 1
ATOM 861 N N . SER A 1 113 ? 16.704 -10.993 -18.995 1.00 85.44 113 SER A N 1
ATOM 862 C CA . SER A 1 113 ? 17.651 -11.161 -17.878 1.00 85.44 113 SER A CA 1
ATOM 863 C C . SER A 1 113 ? 18.620 -9.987 -17.693 1.00 85.44 113 SER A C 1
ATOM 865 O O . SER A 1 113 ? 19.508 -10.065 -16.845 1.00 85.44 113 SER A O 1
ATOM 867 N N . ILE A 1 114 ? 18.509 -8.932 -18.507 1.00 89.06 114 ILE A N 1
ATOM 868 C CA . ILE A 1 114 ? 19.441 -7.799 -18.494 1.00 89.06 114 ILE A CA 1
ATOM 869 C C . ILE A 1 114 ? 18.845 -6.676 -17.653 1.00 89.06 114 ILE A C 1
ATOM 871 O O . ILE A 1 114 ? 17.712 -6.263 -17.893 1.00 89.06 114 ILE A O 1
ATOM 875 N N . ASP A 1 115 ? 19.609 -6.192 -16.676 1.00 86.06 115 ASP A N 1
ATOM 876 C CA . ASP A 1 115 ? 19.213 -5.086 -15.804 1.00 86.06 115 ASP A CA 1
ATOM 877 C C . ASP A 1 115 ? 19.060 -3.783 -16.611 1.00 86.06 115 ASP A C 1
ATOM 879 O O . ASP A 1 115 ? 19.942 -3.408 -17.386 1.00 86.06 115 ASP A O 1
ATOM 883 N N . ILE A 1 116 ? 17.923 -3.113 -16.434 1.00 86.94 116 ILE A N 1
ATOM 884 C CA . ILE A 1 116 ? 17.619 -1.772 -16.968 1.00 86.94 116 ILE A CA 1
ATOM 885 C C . ILE A 1 116 ? 17.598 -0.706 -15.862 1.00 86.94 116 ILE A C 1
ATOM 887 O O . ILE A 1 116 ? 17.243 0.450 -16.107 1.00 86.94 116 ILE A O 1
ATOM 891 N N . GLY A 1 117 ? 17.894 -1.121 -14.629 1.00 68.69 117 GLY A N 1
ATOM 892 C CA . GLY A 1 117 ? 18.003 -0.295 -13.441 1.00 68.69 117 GLY A CA 1
ATOM 893 C C . GLY A 1 117 ? 19.294 0.533 -13.405 1.00 68.69 117 GLY A C 1
ATOM 894 O O . GLY A 1 117 ? 19.911 0.793 -14.441 1.00 68.69 117 GLY A O 1
ATOM 895 N N . PRO A 1 118 ? 19.700 1.022 -12.223 1.00 57.69 118 PRO A N 1
ATOM 896 C CA . PRO A 1 118 ? 20.803 1.965 -12.090 1.00 57.69 118 PRO A CA 1
ATOM 897 C C . PRO A 1 118 ? 22.092 1.536 -12.768 1.00 57.69 118 PRO A C 1
ATOM 899 O O . PRO A 1 118 ? 22.787 0.623 -12.336 1.00 57.69 118 PRO A O 1
ATOM 902 N N . LYS A 1 119 ? 22.484 2.328 -13.770 1.00 57.78 119 LYS A N 1
ATOM 903 C CA . LYS A 1 119 ? 23.748 2.175 -14.503 1.00 57.78 119 LYS A CA 1
ATOM 904 C C . LYS A 1 119 ? 24.984 2.451 -13.646 1.00 57.78 119 LYS A C 1
ATOM 906 O O . LYS A 1 119 ? 26.095 2.172 -14.084 1.00 57.78 119 LYS A O 1
ATOM 911 N N . ASN A 1 120 ? 24.811 3.018 -12.450 1.00 53.28 120 ASN A N 1
ATOM 912 C CA . ASN A 1 120 ? 25.899 3.263 -11.514 1.00 53.28 120 ASN A CA 1
ATOM 913 C C . ASN A 1 120 ? 25.635 2.578 -10.161 1.00 53.28 120 ASN A C 1
ATOM 915 O O . ASN A 1 120 ? 25.060 3.202 -9.268 1.00 53.28 120 ASN A O 1
ATOM 919 N N . PRO A 1 121 ? 26.093 1.327 -9.974 1.00 47.88 121 PRO A N 1
ATOM 920 C CA . PRO A 1 121 ? 25.948 0.612 -8.706 1.00 47.88 121 PRO A CA 1
ATOM 921 C C . PRO A 1 121 ? 26.744 1.248 -7.550 1.00 47.88 121 PRO A C 1
ATOM 923 O O . PRO A 1 121 ? 26.514 0.899 -6.397 1.00 47.88 121 PRO A O 1
ATOM 926 N N . ALA A 1 122 ? 27.653 2.196 -7.825 1.00 43.59 122 ALA A N 1
ATOM 927 C CA . ALA A 1 122 ? 28.369 2.951 -6.793 1.00 43.59 122 ALA A CA 1
ATOM 928 C C . ALA A 1 122 ? 27.567 4.152 -6.251 1.00 43.59 122 ALA A C 1
ATOM 930 O O . ALA A 1 122 ? 27.922 4.713 -5.213 1.00 43.59 122 ALA A O 1
ATOM 931 N N . GLN A 1 123 ? 26.478 4.558 -6.916 1.00 50.94 123 GLN A N 1
ATOM 932 C CA . GLN A 1 123 ? 25.557 5.563 -6.385 1.00 50.94 123 GLN A CA 1
ATOM 933 C C . GLN A 1 123 ? 24.523 4.890 -5.483 1.00 50.94 123 GLN A C 1
ATOM 935 O O . GLN A 1 123 ? 23.413 4.588 -5.904 1.00 50.94 123 GLN A O 1
ATOM 940 N N . LEU A 1 124 ? 24.878 4.712 -4.211 1.00 51.50 124 LEU A N 1
ATOM 941 C CA . LEU A 1 124 ? 23.961 4.268 -3.151 1.00 51.50 124 LEU A CA 1
ATOM 942 C C . LEU A 1 124 ? 22.837 5.278 -2.845 1.00 51.50 124 LEU A C 1
ATOM 944 O O . LEU A 1 124 ? 21.888 4.943 -2.144 1.00 51.50 124 LEU A O 1
ATOM 948 N N . ASN A 1 125 ? 22.927 6.502 -3.373 1.00 62.25 125 ASN A N 1
ATOM 949 C CA . ASN A 1 125 ? 21.951 7.558 -3.128 1.00 62.25 125 ASN A CA 1
ATOM 950 C C . ASN A 1 125 ? 20.821 7.531 -4.160 1.00 62.25 125 ASN A C 1
ATOM 952 O O . ASN A 1 125 ? 21.050 7.422 -5.368 1.00 62.25 125 ASN A O 1
ATOM 956 N N . CYS A 1 126 ? 19.602 7.708 -3.663 1.00 66.81 126 CYS A N 1
ATOM 957 C CA . CYS A 1 126 ? 18.385 7.688 -4.458 1.00 66.81 126 CYS A CA 1
ATOM 958 C C . CYS A 1 126 ? 18.382 8.796 -5.513 1.00 66.81 126 CYS A C 1
ATOM 960 O O . CYS A 1 126 ? 18.572 9.974 -5.208 1.00 66.81 126 CYS A O 1
ATOM 962 N N . SER A 1 127 ? 18.191 8.411 -6.771 1.00 65.75 127 SER A N 1
ATOM 963 C CA . SER A 1 127 ? 18.206 9.312 -7.924 1.00 65.75 127 SER A CA 1
ATOM 964 C C . SER A 1 127 ? 17.307 8.782 -9.040 1.00 65.75 127 SER A C 1
ATOM 966 O O . SER A 1 127 ? 16.782 7.679 -8.962 1.00 65.75 127 SER A O 1
ATOM 968 N N . ILE A 1 128 ? 17.147 9.543 -10.125 1.00 59.94 128 ILE A N 1
ATOM 969 C CA . ILE A 1 128 ? 16.417 9.061 -11.311 1.00 59.94 128 ILE A CA 1
ATOM 970 C C . ILE A 1 128 ? 17.099 7.860 -11.984 1.00 59.94 128 ILE A C 1
ATOM 972 O O . ILE A 1 128 ? 16.449 7.121 -12.717 1.00 59.94 128 ILE A O 1
ATOM 976 N N . TYR A 1 129 ? 18.400 7.676 -11.742 1.00 62.84 129 TYR A N 1
ATOM 977 C CA . TYR A 1 129 ? 19.153 6.532 -12.238 1.00 62.84 129 TYR A CA 1
ATOM 978 C C . TYR A 1 129 ? 19.132 5.390 -11.225 1.00 62.84 129 TYR A C 1
ATOM 980 O O . TYR A 1 129 ? 19.011 4.258 -11.652 1.00 62.84 129 TYR A O 1
ATOM 988 N N . ASN A 1 130 ? 19.143 5.665 -9.915 1.00 73.88 130 ASN A N 1
ATOM 989 C CA . ASN A 1 130 ? 18.929 4.684 -8.841 1.00 73.88 130 ASN A CA 1
ATOM 990 C C . ASN A 1 130 ? 17.613 4.966 -8.091 1.00 73.88 130 ASN A C 1
ATOM 992 O O . ASN A 1 130 ? 17.641 5.588 -7.023 1.00 73.88 130 ASN A O 1
ATOM 996 N N . PRO A 1 131 ? 16.454 4.608 -8.669 1.00 77.38 131 PRO A N 1
ATOM 997 C CA . PRO A 1 131 ? 15.165 4.930 -8.078 1.00 77.38 131 PRO A CA 1
ATOM 998 C C . PRO A 1 131 ? 14.958 4.200 -6.749 1.00 77.38 131 PRO A C 1
ATOM 1000 O O . PRO A 1 131 ? 14.911 2.968 -6.708 1.00 77.38 131 PRO A O 1
ATOM 1003 N N . CYS A 1 132 ? 14.772 4.980 -5.678 1.00 82.50 132 CYS A N 1
ATOM 1004 C CA . CYS A 1 132 ? 14.306 4.467 -4.395 1.00 82.50 132 CYS A CA 1
ATOM 1005 C C . CYS A 1 132 ? 12.951 5.070 -4.009 1.00 82.50 132 CYS A C 1
ATOM 1007 O O . CYS A 1 132 ? 12.901 6.149 -3.402 1.00 82.50 132 CYS A O 1
ATOM 1009 N N . PRO A 1 133 ? 11.839 4.399 -4.332 1.00 86.94 133 PRO A N 1
ATOM 1010 C CA . PRO A 1 133 ? 10.532 4.853 -3.899 1.00 86.94 133 PRO A CA 1
ATOM 1011 C C . PRO A 1 133 ? 10.438 4.918 -2.370 1.00 86.94 133 PRO A C 1
ATOM 1013 O O . PRO A 1 133 ? 10.682 3.930 -1.672 1.00 86.94 133 PRO A O 1
ATOM 1016 N N . GLN A 1 134 ? 10.059 6.090 -1.861 1.00 89.12 134 GLN A N 1
ATOM 1017 C CA . GLN A 1 134 ? 9.622 6.287 -0.483 1.00 89.12 134 GLN A CA 1
ATOM 1018 C C . GLN A 1 134 ? 8.150 5.891 -0.393 1.00 89.12 134 GLN A C 1
ATOM 1020 O O . GLN A 1 134 ? 7.278 6.585 -0.921 1.00 89.12 134 GLN A O 1
ATOM 1025 N N . ILE A 1 135 ? 7.869 4.767 0.255 1.00 89.06 135 ILE A N 1
ATOM 1026 C CA . ILE A 1 135 ? 6.505 4.319 0.511 1.00 89.06 135 ILE A CA 1
ATOM 1027 C C . ILE A 1 135 ? 6.092 4.853 1.871 1.00 89.06 135 ILE A C 1
ATOM 1029 O O . ILE A 1 135 ? 6.613 4.428 2.901 1.00 89.06 135 ILE A O 1
ATOM 1033 N N . VAL A 1 136 ? 5.154 5.792 1.879 1.00 85.50 136 VAL A N 1
ATOM 1034 C CA . VAL A 1 136 ? 4.613 6.331 3.129 1.00 85.50 136 VAL A CA 1
ATOM 1035 C C . VAL A 1 136 ? 3.442 5.494 3.621 1.00 85.50 136 VAL A C 1
ATOM 1037 O O . VAL A 1 136 ? 2.834 4.721 2.872 1.00 85.50 136 VAL A O 1
ATOM 1040 N N . HIS A 1 137 ? 3.114 5.660 4.900 1.00 77.81 137 HIS A N 1
ATOM 1041 C CA . HIS A 1 137 ? 1.912 5.073 5.472 1.00 77.81 137 HIS A CA 1
ATOM 1042 C C . HIS A 1 137 ? 0.682 5.530 4.683 1.00 77.81 137 HIS A C 1
ATOM 1044 O O . HIS A 1 137 ? 0.527 6.713 4.373 1.00 77.81 137 HIS A O 1
ATOM 1050 N N . ALA A 1 138 ? -0.209 4.589 4.376 1.00 72.88 138 ALA A N 1
ATOM 1051 C CA . ALA A 1 138 ? -1.564 4.953 3.997 1.00 72.88 138 ALA A CA 1
ATOM 1052 C C . ALA A 1 138 ? -2.228 5.703 5.154 1.00 72.88 138 ALA A C 1
ATOM 1054 O O . ALA A 1 138 ? -1.956 5.424 6.323 1.00 72.88 138 ALA A O 1
ATOM 1055 N N . ALA A 1 139 ? -3.096 6.656 4.814 1.00 71.94 139 ALA A N 1
ATOM 1056 C CA . ALA A 1 139 ? -3.896 7.351 5.808 1.00 71.94 139 ALA A CA 1
ATOM 1057 C C . ALA A 1 139 ? -4.647 6.328 6.670 1.00 71.94 139 ALA A C 1
ATOM 1059 O O . ALA A 1 139 ? -5.162 5.340 6.139 1.00 71.94 139 ALA A O 1
ATOM 1060 N N . SER A 1 140 ? -4.719 6.567 7.979 1.00 73.69 140 SER A N 1
ATOM 1061 C CA . SER A 1 140 ? -5.483 5.718 8.894 1.00 73.69 140 SER A CA 1
ATOM 1062 C C . SER A 1 140 ? -6.954 5.619 8.461 1.00 73.69 140 SER A C 1
ATOM 1064 O O . SER A 1 140 ? -7.463 6.577 7.865 1.00 73.69 140 SER A O 1
ATOM 1066 N N . PRO A 1 141 ? -7.633 4.484 8.726 1.00 81.44 141 PRO A N 1
ATOM 1067 C CA . PRO A 1 141 ? -9.090 4.382 8.677 1.00 81.44 141 PRO A CA 1
ATOM 1068 C C . PRO A 1 141 ? -9.751 5.564 9.371 1.00 81.44 141 PRO A C 1
ATOM 1070 O O . PRO A 1 141 ? -9.401 5.888 10.506 1.00 81.44 141 PRO A O 1
ATOM 1073 N N . SER A 1 142 ? -10.675 6.214 8.676 1.00 87.06 142 SER A N 1
ATOM 1074 C CA . SER A 1 142 ? -11.563 7.217 9.247 1.00 87.06 142 SER A CA 1
ATOM 1075 C C . SER A 1 142 ? -12.982 6.669 9.292 1.00 87.06 142 SER A C 1
ATOM 1077 O O . SER A 1 142 ? -13.362 5.791 8.517 1.00 87.06 142 SER A O 1
ATOM 1079 N N . ILE A 1 143 ? -13.769 7.173 10.239 1.00 89.56 143 ILE A N 1
ATOM 1080 C CA . ILE A 1 143 ? -15.187 6.837 10.328 1.00 89.56 143 ILE A CA 1
ATOM 1081 C C 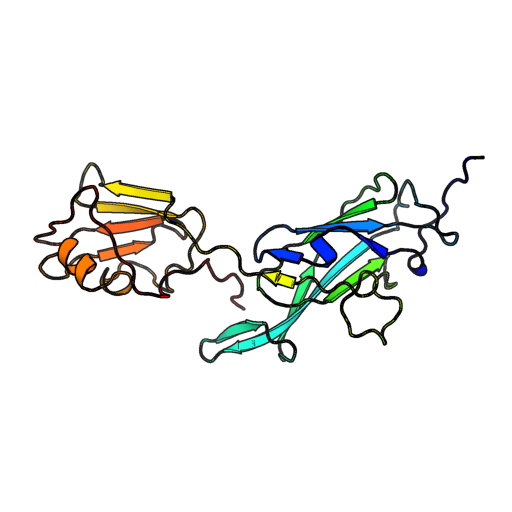. ILE A 1 143 ? -15.896 7.500 9.146 1.00 89.56 143 ILE A C 1
ATOM 1083 O O . ILE A 1 143 ? -15.854 8.721 8.997 1.00 89.56 143 ILE A O 1
ATOM 1087 N N . GLN A 1 144 ? -16.536 6.686 8.313 1.00 93.50 144 GLN A N 1
ATOM 1088 C CA . GLN A 1 144 ? -17.379 7.128 7.210 1.00 93.50 144 GLN A CA 1
ATOM 1089 C C . GLN A 1 144 ? -18.811 7.378 7.685 1.00 93.50 144 GLN A C 1
ATOM 1091 O O . GLN A 1 144 ? -19.432 8.363 7.283 1.00 93.50 144 GLN A O 1
ATOM 1096 N N . SER A 1 145 ? -19.340 6.497 8.537 1.00 92.88 145 SER A N 1
ATOM 1097 C CA . SER A 1 145 ? -20.678 6.641 9.107 1.00 92.88 145 SER A CA 1
ATOM 1098 C C . SER A 1 145 ? -20.769 6.015 10.501 1.00 92.88 145 SER A C 1
ATOM 1100 O O . SER A 1 145 ? -20.020 5.100 10.847 1.00 92.88 145 SER A O 1
ATOM 1102 N N . CYS A 1 146 ? -21.687 6.537 11.311 1.00 93.44 146 CYS A N 1
ATOM 1103 C CA . CYS A 1 146 ? -22.070 5.990 12.608 1.00 93.44 146 CYS A CA 1
ATOM 1104 C C . CYS A 1 146 ? -23.595 6.079 12.703 1.00 93.44 146 CYS A C 1
ATOM 1106 O O . CYS A 1 146 ? -24.154 7.171 12.580 1.00 93.44 146 CYS A O 1
ATOM 1108 N N . THR A 1 147 ? -24.278 4.943 12.840 1.00 93.62 147 THR A N 1
ATOM 1109 C CA . THR A 1 147 ? -25.744 4.876 12.749 1.00 93.62 147 THR A CA 1
ATOM 1110 C C . THR A 1 147 ? -26.331 4.022 13.858 1.00 93.62 147 THR A C 1
ATOM 1112 O O . THR A 1 147 ? -25.811 2.954 14.168 1.00 93.62 147 THR A O 1
ATOM 1115 N N . PHE A 1 148 ? -27.436 4.480 14.443 1.00 92.81 148 PHE A N 1
ATOM 1116 C CA . PHE A 1 148 ? -28.249 3.635 15.308 1.00 92.81 148 PHE A CA 1
ATOM 1117 C C . PHE A 1 148 ? -29.027 2.633 14.458 1.00 92.81 148 PHE A C 1
ATOM 1119 O O . PHE A 1 148 ? -29.607 2.994 13.432 1.00 92.81 148 PHE A O 1
ATOM 1126 N N . SER A 1 149 ? -29.058 1.383 14.909 1.00 91.06 149 SER A N 1
ATOM 1127 C CA . SER A 1 149 ? -30.003 0.396 14.402 1.00 91.06 149 SER A CA 1
ATOM 1128 C C . SER A 1 149 ? -31.432 0.842 14.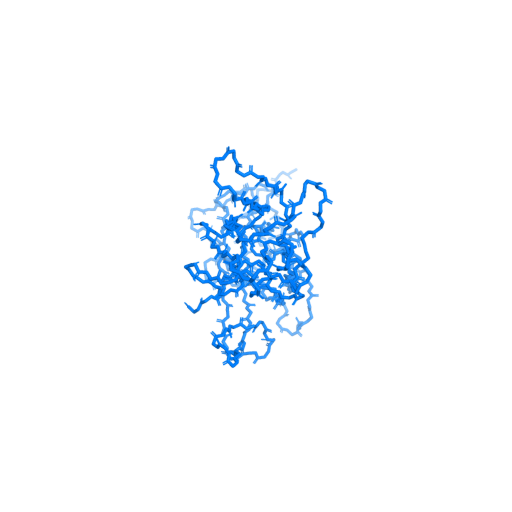705 1.00 91.06 149 SER A C 1
ATOM 1130 O O . SER A 1 149 ? -31.727 1.387 15.769 1.00 91.06 149 SER A O 1
ATOM 1132 N N . ASP A 1 150 ? -32.324 0.555 13.768 1.00 82.12 150 ASP A N 1
ATOM 1133 C CA . ASP A 1 150 ? -33.760 0.783 13.871 1.00 82.12 150 ASP A CA 1
ATOM 1134 C C . ASP A 1 150 ? -34.476 -0.208 14.802 1.00 82.12 150 ASP A C 1
ATOM 1136 O O . ASP A 1 150 ? -35.650 -0.001 15.115 1.00 82.12 150 ASP A O 1
ATOM 1140 N N . SER A 1 151 ? -33.804 -1.278 15.245 1.00 67.50 151 SER A N 1
ATOM 1141 C CA . SER A 1 151 ? -34.508 -2.429 15.814 1.00 67.50 151 SER A CA 1
ATOM 1142 C C . SER A 1 151 ? -33.976 -2.996 17.132 1.00 67.50 151 SER A C 1
ATOM 1144 O O . SER A 1 151 ? -34.786 -3.592 17.838 1.00 67.50 151 SER A O 1
ATOM 1146 N N . VAL A 1 152 ? -32.709 -2.836 17.548 1.00 65.56 152 VAL A N 1
ATOM 1147 C CA . VAL A 1 152 ? -32.234 -3.559 18.763 1.00 65.56 152 VAL A CA 1
ATOM 1148 C C . VAL A 1 152 ? -31.089 -2.874 19.539 1.00 65.56 152 VAL A C 1
ATOM 1150 O O . VAL A 1 152 ? -30.180 -3.539 20.008 1.00 65.56 152 VAL A O 1
ATOM 1153 N N . GLY A 1 153 ? -31.073 -1.549 19.718 1.00 89.25 153 GLY A N 1
ATOM 1154 C CA . GLY A 1 153 ? -30.034 -0.922 20.565 1.00 89.25 153 GLY A CA 1
ATOM 1155 C C . GLY A 1 153 ? -28.602 -1.227 20.097 1.00 89.25 153 GLY A C 1
ATOM 1156 O O . GLY A 1 153 ? -27.714 -1.454 20.913 1.00 89.25 153 GLY A O 1
ATOM 1157 N N . HIS A 1 154 ? -28.402 -1.280 18.780 1.00 95.44 154 HIS A N 1
ATOM 1158 C CA . HIS A 1 154 ? -27.083 -1.390 18.169 1.00 95.44 154 HIS A CA 1
ATOM 1159 C C . HIS A 1 154 ? -26.636 -0.042 17.616 1.00 95.44 154 HIS A C 1
ATOM 1161 O O . HIS A 1 154 ? -27.465 0.772 17.197 1.00 95.44 154 HIS A O 1
ATOM 1167 N N . ILE A 1 155 ? -25.324 0.148 17.545 1.00 95.50 155 ILE A N 1
ATOM 1168 C CA . ILE A 1 155 ? -24.684 1.207 16.771 1.00 95.50 155 ILE A CA 1
ATOM 1169 C C . ILE A 1 155 ? -23.749 0.549 15.758 1.00 95.50 155 ILE A C 1
ATOM 1171 O O . ILE A 1 155 ? -22.874 -0.235 16.125 1.00 95.50 155 ILE A O 1
ATOM 1175 N N . TYR A 1 156 ? -23.912 0.892 14.484 1.00 95.19 156 TYR A N 1
ATOM 1176 C CA . TYR A 1 156 ? -23.018 0.465 13.414 1.00 95.19 156 TYR A CA 1
ATOM 1177 C C . TYR A 1 156 ? -22.056 1.589 13.059 1.00 95.19 156 TYR A C 1
ATOM 1179 O O . TYR A 1 156 ? -22.489 2.693 12.722 1.00 95.19 156 TYR A O 1
ATOM 1187 N N . ILE A 1 157 ? -20.760 1.285 13.095 1.00 95.44 157 ILE A N 1
ATOM 1188 C CA . ILE A 1 157 ? -19.695 2.170 12.622 1.00 95.44 157 ILE A CA 1
ATOM 1189 C C . ILE A 1 157 ? -19.119 1.580 11.339 1.00 95.44 157 ILE A C 1
ATOM 1191 O O . ILE A 1 157 ? -18.674 0.429 11.325 1.00 95.44 157 ILE A O 1
ATOM 1195 N N . GLU A 1 158 ? -19.104 2.377 10.277 1.00 95.44 158 GLU A N 1
ATOM 1196 C CA . GLU A 1 158 ? -18.471 2.030 9.005 1.00 95.44 158 GLU A CA 1
ATOM 1197 C C . GLU A 1 158 ? -17.237 2.901 8.789 1.00 95.44 158 GLU A C 1
ATOM 1199 O O . GLU A 1 158 ? -17.260 4.113 9.027 1.00 95.44 158 GLU A O 1
ATOM 1204 N N . PHE A 1 159 ? -16.152 2.276 8.347 1.00 93.38 159 PHE A N 1
ATOM 1205 C CA . PHE A 1 159 ? -14.883 2.929 8.049 1.00 93.38 159 PHE A CA 1
ATOM 1206 C C . PHE A 1 159 ? -14.718 3.133 6.541 1.00 93.38 159 PHE A C 1
ATOM 1208 O O . PHE A 1 159 ? -15.183 2.321 5.745 1.00 93.38 159 PHE A O 1
ATOM 1215 N N . ASP A 1 160 ? -13.979 4.174 6.150 1.00 90.81 160 ASP A N 1
ATOM 1216 C CA . ASP A 1 160 ? -13.658 4.466 4.742 1.00 90.81 160 ASP A CA 1
ATOM 1217 C C . ASP A 1 160 ? -12.791 3.379 4.069 1.00 90.81 160 ASP A C 1
ATOM 1219 O O . ASP A 1 160 ? -12.668 3.342 2.842 1.00 90.81 160 ASP A O 1
ATOM 1223 N N . LYS A 1 161 ? -12.166 2.507 4.871 1.00 86.25 161 LYS A N 1
ATOM 1224 C CA . LYS A 1 161 ? -11.338 1.368 4.451 1.00 86.25 161 LYS A CA 1
ATOM 1225 C C . LYS A 1 161 ? -11.157 0.344 5.572 1.00 86.25 161 LYS A C 1
ATOM 1227 O O . LYS A 1 161 ? -11.359 0.635 6.749 1.00 86.25 161 LYS A O 1
ATOM 1232 N N . ASP A 1 162 ? -10.693 -0.844 5.190 1.00 87.50 162 ASP A N 1
ATOM 1233 C CA . ASP A 1 162 ? -10.406 -1.961 6.092 1.00 87.50 162 ASP A CA 1
ATOM 1234 C C . ASP A 1 162 ? -9.456 -1.588 7.247 1.00 87.50 162 ASP A C 1
ATOM 1236 O O . ASP A 1 162 ? -8.307 -1.170 7.055 1.00 87.50 162 ASP A O 1
ATOM 1240 N N . THR A 1 163 ? -9.908 -1.854 8.470 1.00 87.62 163 THR A N 1
ATOM 1241 C CA . THR A 1 163 ? -9.123 -1.760 9.704 1.00 87.62 163 THR A CA 1
ATOM 1242 C C . THR A 1 163 ? -8.417 -3.080 10.035 1.00 87.62 163 THR A C 1
ATOM 1244 O O . THR A 1 163 ? -8.789 -4.160 9.566 1.00 87.62 163 THR A O 1
ATOM 1247 N N . ASN A 1 164 ? -7.427 -3.027 10.927 1.00 82.19 164 ASN A N 1
ATOM 1248 C CA . ASN A 1 164 ? -6.814 -4.209 11.541 1.00 82.19 164 ASN A CA 1
ATOM 1249 C C . ASN A 1 164 ? -7.678 -4.837 12.650 1.00 82.19 164 ASN A C 1
ATOM 1251 O O . ASN A 1 164 ? -7.208 -5.738 13.347 1.00 82.19 164 ASN A O 1
ATOM 1255 N N . ARG A 1 165 ? -8.910 -4.344 12.851 1.00 88.56 165 ARG A N 1
ATOM 1256 C CA . ARG A 1 165 ? -9.832 -4.767 13.915 1.00 88.56 165 ARG A CA 1
ATOM 1257 C C . ARG A 1 165 ? -9.250 -4.641 15.331 1.00 88.56 165 ARG A C 1
ATOM 1259 O O . ARG A 1 165 ? -9.704 -5.322 16.247 1.00 88.56 165 ARG A O 1
ATOM 1266 N N . GLY A 1 166 ? -8.185 -3.855 15.508 1.00 85.38 166 GLY A N 1
ATOM 1267 C CA . GLY A 1 166 ? -7.398 -3.808 16.745 1.00 85.38 166 GLY A CA 1
ATOM 1268 C C . GLY A 1 166 ? -6.833 -5.164 17.184 1.00 85.38 166 GLY A C 1
ATOM 1269 O O . GLY A 1 166 ? -6.597 -5.372 18.370 1.00 85.38 166 GLY A O 1
ATOM 1270 N N . GLY A 1 167 ? -6.678 -6.117 16.255 1.00 83.31 167 GLY A N 1
ATOM 1271 C CA . GLY A 1 167 ? -6.298 -7.499 16.568 1.00 83.31 167 GLY A CA 1
ATOM 1272 C C . GLY A 1 167 ? -7.391 -8.320 17.270 1.00 83.31 167 GLY A C 1
ATOM 1273 O O . GLY A 1 167 ? -7.110 -9.408 17.770 1.00 83.31 167 GLY A O 1
ATOM 1274 N N . LEU A 1 168 ? -8.631 -7.824 17.327 1.00 89.88 168 LEU A N 1
ATOM 1275 C CA . LEU A 1 168 ? -9.756 -8.478 17.995 1.00 89.88 168 LEU A CA 1
ATOM 1276 C C . LEU A 1 168 ? -10.575 -9.330 17.014 1.00 89.88 168 LEU A C 1
ATOM 1278 O O . LEU A 1 168 ? -10.675 -9.039 15.820 1.00 89.88 168 LEU A O 1
ATOM 1282 N N . GLN A 1 169 ? -11.177 -10.399 17.533 1.00 89.56 169 GLN A N 1
ATOM 1283 C CA . GLN A 1 169 ? -12.041 -11.314 16.787 1.00 89.56 169 GLN A CA 1
ATOM 1284 C C . GLN A 1 169 ? -13.241 -11.729 17.641 1.00 89.56 169 GLN A C 1
ATOM 1286 O O . GLN A 1 169 ? -13.171 -11.702 18.871 1.00 89.56 169 GLN A O 1
ATOM 1291 N N . GLY A 1 170 ? -14.326 -12.139 16.981 1.00 94.62 170 GLY A N 1
ATOM 1292 C CA . GLY A 1 170 ? -15.570 -12.522 17.645 1.00 94.62 170 GLY A CA 1
ATOM 1293 C C . GLY A 1 170 ? -16.241 -11.349 18.363 1.00 94.62 170 GLY A C 1
ATOM 1294 O O . GLY A 1 170 ? -16.066 -10.191 17.985 1.00 94.62 170 GLY A O 1
ATOM 1295 N N . VAL A 1 171 ? -17.014 -11.674 19.398 1.00 97.00 171 VAL A N 1
ATOM 1296 C CA . VAL A 1 171 ? -17.659 -10.701 20.288 1.00 97.00 171 VAL A CA 1
ATOM 1297 C C . VAL A 1 171 ? -16.743 -10.429 21.479 1.00 97.00 171 VAL A C 1
ATOM 1299 O O . VAL A 1 171 ? -16.216 -11.358 22.095 1.00 97.00 171 VAL A O 1
ATOM 1302 N N . PHE A 1 172 ? -16.545 -9.160 21.821 1.00 97.06 172 PHE A N 1
ATOM 1303 C CA . PHE A 1 172 ? -15.664 -8.735 22.910 1.00 97.06 172 PHE A CA 1
ATOM 1304 C C . PHE A 1 172 ? -16.219 -7.503 23.635 1.00 97.06 172 PHE A C 1
ATOM 1306 O O . PHE A 1 172 ? -17.104 -6.824 23.136 1.00 97.06 172 PHE A O 1
ATOM 1313 N N . SER A 1 173 ? -15.698 -7.187 24.825 1.00 97.00 173 SER A N 1
ATOM 1314 C CA . SER A 1 173 ? -16.095 -5.961 25.539 1.00 97.00 173 SER A CA 1
ATOM 1315 C C . SER A 1 173 ? -15.656 -4.710 24.775 1.00 97.00 173 SER A C 1
ATOM 1317 O O . SER A 1 173 ? -14.483 -4.596 24.401 1.00 97.00 173 SER A O 1
ATOM 1319 N N . CYS A 1 174 ? -16.563 -3.741 24.624 1.00 96.69 174 CYS A N 1
ATOM 1320 C CA . CYS A 1 174 ? -16.271 -2.463 23.968 1.00 96.69 174 CYS A CA 1
ATOM 1321 C C . CYS A 1 174 ? -15.168 -1.648 24.660 1.00 96.69 174 CYS A C 1
ATOM 1323 O O . CYS A 1 174 ? -14.467 -0.882 24.000 1.00 96.69 174 CYS A O 1
ATOM 1325 N N . SER A 1 175 ? -14.911 -1.906 25.947 1.00 95.88 175 SER A N 1
ATOM 1326 C CA . SER A 1 175 ? -13.789 -1.322 26.698 1.00 95.88 175 SER A CA 1
ATOM 1327 C C . SER A 1 175 ? -12.409 -1.641 26.112 1.00 95.88 175 SER A C 1
ATOM 1329 O O . SER A 1 175 ? -11.421 -1.001 26.467 1.00 95.88 175 SER A O 1
ATOM 1331 N N . LYS A 1 176 ? -12.292 -2.636 25.223 1.00 94.69 176 LYS A N 1
ATOM 1332 C CA . LYS A 1 176 ? -11.039 -2.906 24.504 1.00 94.69 176 LYS A CA 1
ATOM 1333 C C . LYS A 1 176 ? -10.744 -1.873 23.415 1.00 94.69 176 LYS A C 1
ATOM 1335 O O . LYS A 1 176 ? -9.578 -1.690 23.091 1.00 94.69 176 LYS A O 1
ATOM 1340 N N . LEU A 1 177 ? -11.772 -1.215 22.876 1.00 94.75 177 LEU A N 1
ATOM 1341 C CA . LEU A 1 177 ? -11.661 -0.231 21.795 1.00 94.75 177 LEU A CA 1
ATOM 1342 C C . LEU A 1 177 ? -11.819 1.202 22.300 1.00 94.75 177 LEU A C 1
ATOM 1344 O O . LEU A 1 177 ? -11.042 2.079 21.927 1.00 94.75 177 LEU A O 1
ATOM 1348 N N . PHE A 1 178 ? -12.809 1.434 23.152 1.00 95.62 178 PHE A N 1
ATOM 1349 C CA . PHE A 1 178 ? -13.176 2.769 23.601 1.00 95.62 178 PHE A CA 1
ATOM 1350 C C . PHE A 1 178 ? -12.581 3.099 24.964 1.00 95.62 178 PHE A C 1
ATOM 1352 O O . PHE A 1 178 ? -12.200 2.209 25.732 1.00 95.62 178 PHE A O 1
ATOM 1359 N N . ASP A 1 179 ? -12.465 4.392 25.247 1.00 95.31 179 ASP A N 1
ATOM 1360 C CA . ASP A 1 179 ? -12.065 4.862 26.567 1.00 95.31 179 ASP A CA 1
ATOM 1361 C C . ASP A 1 179 ? -13.153 4.600 27.626 1.00 95.31 179 ASP A C 1
ATOM 1363 O O . ASP A 1 179 ? -14.252 4.113 27.336 1.00 95.31 179 ASP A O 1
ATOM 1367 N N . ASP A 1 180 ? -12.832 4.880 28.890 1.00 94.00 180 ASP A N 1
ATOM 1368 C CA . ASP A 1 180 ? -13.760 4.616 29.991 1.00 94.00 180 ASP A CA 1
ATOM 1369 C C . ASP A 1 180 ? -15.012 5.502 29.923 1.00 94.00 180 ASP A C 1
ATOM 1371 O O . ASP A 1 180 ? -16.094 5.034 30.275 1.00 94.00 180 ASP A O 1
ATOM 1375 N N . GLY A 1 181 ? -14.891 6.745 29.440 1.00 94.81 181 GLY A N 1
ATOM 1376 C CA . GLY A 1 181 ? -16.021 7.668 29.302 1.00 94.81 181 GLY A CA 1
ATOM 1377 C C . GLY A 1 181 ? -17.053 7.145 28.308 1.00 94.81 181 GLY A C 1
ATOM 1378 O O . GLY A 1 181 ? -18.222 6.980 28.649 1.00 94.81 181 GLY A O 1
ATOM 1379 N N . THR A 1 182 ? -16.594 6.778 27.116 1.00 95.81 182 THR A N 1
ATOM 1380 C CA . THR A 1 182 ? -17.428 6.191 26.063 1.00 95.81 182 THR A CA 1
ATOM 1381 C C . THR A 1 182 ? -17.987 4.833 26.485 1.00 95.81 182 THR A C 1
ATOM 1383 O O . THR A 1 182 ? -19.149 4.523 26.253 1.00 95.81 182 THR A O 1
ATOM 1386 N N . THR A 1 183 ? -17.197 4.000 27.167 1.00 95.81 183 THR A N 1
ATOM 1387 C CA . THR A 1 183 ? -17.688 2.689 27.629 1.00 95.81 183 THR A CA 1
ATOM 1388 C C . THR A 1 183 ? -18.853 2.828 28.620 1.00 95.81 183 THR A C 1
ATOM 1390 O O . THR A 1 183 ? -19.773 2.007 28.604 1.00 95.81 183 THR A O 1
ATOM 1393 N N . LEU A 1 184 ? -18.834 3.865 29.467 1.00 95.25 184 LEU A N 1
ATOM 1394 C CA . LEU A 1 184 ? -19.915 4.153 30.414 1.00 95.25 184 LEU A CA 1
ATOM 1395 C C . LEU A 1 184 ? -21.176 4.691 29.726 1.00 95.25 184 LEU A C 1
ATOM 1397 O O . LEU A 1 184 ? -22.276 4.358 30.162 1.00 95.25 184 LEU A O 1
ATOM 1401 N N . THR A 1 185 ? -21.048 5.465 28.643 1.00 96.00 185 THR A N 1
ATOM 1402 C CA . THR A 1 185 ? -22.221 5.930 27.878 1.00 96.00 185 THR A CA 1
ATOM 1403 C C . THR A 1 185 ? -22.873 4.800 27.082 1.00 96.00 185 THR A C 1
ATOM 1405 O O . THR A 1 185 ? -24.097 4.770 26.944 1.00 96.00 185 THR A O 1
ATOM 1408 N N . LEU A 1 186 ? -22.085 3.826 26.614 1.00 96.25 186 LEU A N 1
ATOM 1409 C CA . LEU A 1 186 ? -22.582 2.632 25.921 1.00 96.25 186 LEU A CA 1
ATOM 1410 C C . LEU A 1 186 ? -23.246 1.610 26.862 1.00 96.25 186 LEU A C 1
ATOM 1412 O O . LEU A 1 186 ? -24.008 0.758 26.400 1.00 96.25 186 LEU A O 1
ATOM 1416 N N . SER A 1 187 ? -22.941 1.651 28.164 1.00 96.62 187 SER A N 1
ATOM 1417 C CA . SER A 1 187 ? -23.520 0.766 29.187 1.00 96.62 187 SER A CA 1
ATOM 1418 C C . SER A 1 187 ? -23.116 1.201 30.598 1.00 96.62 187 SER A C 1
ATOM 1420 O O . SER A 1 187 ? -21.920 1.264 30.898 1.00 96.62 187 SER A O 1
ATOM 1422 N N . ALA A 1 188 ? -24.084 1.390 31.498 1.00 92.69 188 ALA A N 1
ATOM 1423 C CA . ALA A 1 188 ? -23.812 1.799 32.880 1.00 92.69 188 ALA A CA 1
ATOM 1424 C C . ALA A 1 188 ? -23.034 0.732 33.678 1.00 92.69 188 ALA A C 1
ATOM 1426 O O . ALA A 1 188 ? -22.223 1.054 34.545 1.00 92.69 188 ALA A O 1
ATOM 1427 N N . ASP A 1 189 ? -23.257 -0.544 33.365 1.00 92.88 189 ASP A N 1
ATOM 1428 C CA . ASP A 1 189 ? -22.629 -1.706 34.004 1.00 92.88 189 ASP A CA 1
ATOM 1429 C C . ASP A 1 189 ? -21.431 -2.270 33.215 1.00 92.88 189 ASP A C 1
ATOM 1431 O O . ASP A 1 189 ? -20.899 -3.324 33.566 1.00 92.88 189 ASP A O 1
ATOM 1435 N N . LYS A 1 190 ? -20.988 -1.572 32.157 1.00 91.25 190 LYS A N 1
ATOM 1436 C CA . LYS A 1 190 ? -19.914 -2.007 31.242 1.00 91.25 190 LYS A CA 1
ATOM 1437 C C . LYS A 1 190 ? -20.211 -3.323 30.500 1.00 91.25 190 LYS A C 1
ATOM 1439 O O . LYS A 1 190 ? -19.279 -3.998 30.058 1.00 91.25 190 LYS A O 1
ATOM 1444 N N . SER A 1 191 ? -21.489 -3.683 30.342 1.00 94.88 191 SER A N 1
ATOM 1445 C CA . SER A 1 191 ? -21.926 -4.879 29.602 1.00 94.88 191 SER A CA 1
ATOM 1446 C C . SER A 1 191 ? -21.966 -4.710 28.078 1.00 94.88 191 SER A C 1
ATOM 1448 O O . SER A 1 191 ? -22.230 -5.688 27.380 1.00 94.88 191 SER A O 1
ATOM 1450 N N . SER A 1 192 ? -21.686 -3.514 27.542 1.00 96.94 192 SER A N 1
ATOM 1451 C CA . SER A 1 192 ? -21.647 -3.292 26.089 1.00 96.94 192 SER A CA 1
ATOM 1452 C C . SER A 1 192 ? -20.631 -4.202 25.390 1.00 96.94 192 SER A C 1
ATOM 1454 O O . SER A 1 192 ? -19.490 -4.399 25.843 1.00 96.94 192 SER A O 1
ATOM 1456 N N . THR A 1 193 ? -21.049 -4.761 24.253 1.00 97.69 193 THR A N 1
ATOM 1457 C CA . THR A 1 193 ? -20.222 -5.673 23.455 1.00 97.69 193 THR A CA 1
ATOM 1458 C C . THR A 1 193 ? -20.019 -5.146 22.050 1.00 97.69 193 THR A C 1
ATOM 1460 O O . THR A 1 193 ? -20.875 -4.486 21.479 1.00 97.69 193 THR A O 1
ATOM 1463 N N . CYS A 1 194 ? -18.845 -5.418 21.510 1.00 97.62 194 CYS A N 1
ATOM 1464 C CA . CYS A 1 194 ? -18.389 -4.961 20.219 1.00 97.62 194 CYS A CA 1
ATOM 1465 C C . CYS A 1 194 ? -18.000 -6.188 19.394 1.00 97.62 194 CYS A C 1
ATOM 1467 O O . CYS A 1 194 ? -17.418 -7.144 19.919 1.00 97.62 194 CYS A O 1
ATOM 1469 N N . SER A 1 195 ? -18.313 -6.167 18.104 1.00 97.19 195 SER A N 1
ATOM 1470 C CA . SER A 1 195 ? -17.888 -7.203 17.169 1.00 97.19 195 SER A CA 1
ATOM 1471 C C . SER A 1 195 ? -17.647 -6.618 15.784 1.00 97.19 195 SER A C 1
ATOM 1473 O O . SER A 1 195 ? -18.414 -5.801 15.284 1.00 97.19 195 SER A O 1
ATOM 1475 N N . PHE A 1 196 ? -16.545 -7.014 15.156 1.00 95.75 196 PHE A N 1
ATOM 1476 C CA . PHE A 1 196 ? -16.274 -6.640 13.773 1.00 95.75 196 PHE A CA 1
ATOM 1477 C C . PHE A 1 196 ? -17.073 -7.556 12.848 1.00 95.75 196 PHE A C 1
ATOM 1479 O O . PHE A 1 196 ? -16.752 -8.743 12.746 1.00 95.75 196 PHE A O 1
ATOM 1486 N N . VAL A 1 197 ? -18.090 -7.003 12.181 1.00 94.06 197 VAL A N 1
ATOM 1487 C CA . VAL A 1 197 ? -18.870 -7.709 11.148 1.00 94.06 197 VAL A CA 1
ATOM 1488 C C . VAL A 1 197 ? -17.941 -8.085 9.995 1.00 94.06 197 VAL A C 1
ATOM 1490 O O . VAL A 1 197 ? -17.905 -9.231 9.548 1.00 94.06 197 VAL A O 1
ATOM 1493 N N . ASP A 1 198 ? -17.108 -7.131 9.582 1.00 92.19 198 ASP A N 1
ATOM 1494 C CA . ASP A 1 198 ? -15.984 -7.338 8.678 1.00 92.19 198 ASP A CA 1
ATOM 1495 C C . ASP A 1 198 ? -14.826 -6.378 9.033 1.00 92.19 198 ASP A C 1
ATOM 1497 O O . ASP A 1 198 ? -14.711 -5.917 10.164 1.00 92.19 198 ASP A O 1
ATOM 1501 N N . ALA A 1 199 ? -13.853 -6.172 8.139 1.00 87.31 199 ALA A N 1
ATOM 1502 C CA . ALA A 1 199 ? -12.714 -5.295 8.441 1.00 87.31 199 ALA A CA 1
ATOM 1503 C C . ALA A 1 199 ? -13.066 -3.796 8.394 1.00 87.31 199 ALA A C 1
ATOM 1505 O O . ALA A 1 199 ? -12.385 -3.008 9.049 1.00 87.31 199 ALA A O 1
ATOM 1506 N N . ALA A 1 200 ? -14.117 -3.414 7.673 1.00 93.38 200 ALA A N 1
ATOM 1507 C CA . ALA A 1 200 ? -14.580 -2.043 7.497 1.00 93.38 200 ALA A CA 1
ATOM 1508 C C . ALA A 1 200 ? -15.850 -1.726 8.310 1.00 93.38 200 ALA A C 1
ATOM 1510 O O . ALA A 1 200 ? -16.294 -0.579 8.305 1.00 93.38 200 ALA A O 1
ATOM 1511 N N . LYS A 1 201 ? -16.420 -2.699 9.035 1.00 95.50 201 LYS A N 1
ATOM 1512 C CA . LYS A 1 201 ? -17.655 -2.517 9.809 1.00 95.50 201 LYS A CA 1
ATOM 1513 C C . LYS A 1 201 ? -17.575 -3.068 11.232 1.00 95.50 201 LYS A C 1
ATOM 1515 O O . LYS A 1 201 ? -17.288 -4.250 11.442 1.00 95.50 201 LYS A O 1
ATOM 1520 N N . LEU A 1 202 ? -17.884 -2.210 12.204 1.00 96.94 202 LEU A N 1
ATOM 1521 C CA . LEU A 1 202 ? -18.014 -2.537 13.625 1.00 96.94 202 LEU A CA 1
ATOM 1522 C C . LEU A 1 202 ? -19.488 -2.467 14.046 1.00 96.94 202 LEU A C 1
ATOM 1524 O O . LEU A 1 202 ? -20.177 -1.490 13.758 1.00 96.94 202 LEU A O 1
ATOM 1528 N N . ASP A 1 203 ? -19.941 -3.495 14.753 1.00 96.94 203 ASP A N 1
ATOM 1529 C CA . ASP A 1 203 ? -21.227 -3.552 15.443 1.00 96.94 203 ASP A CA 1
ATOM 1530 C C . ASP A 1 203 ? -21.008 -3.394 16.952 1.00 96.94 203 ASP A C 1
ATOM 1532 O O . ASP A 1 203 ? -20.182 -4.096 17.547 1.00 96.94 203 ASP A O 1
ATOM 1536 N N . ILE A 1 204 ? -21.736 -2.459 17.554 1.00 97.19 204 ILE A N 1
ATOM 1537 C CA . ILE A 1 204 ? -21.755 -2.179 18.986 1.00 97.19 204 ILE A CA 1
ATOM 1538 C C . ILE A 1 204 ? -23.143 -2.528 19.506 1.00 97.19 204 ILE A C 1
ATOM 1540 O O . ILE A 1 204 ? -24.117 -1.872 19.153 1.00 97.19 204 ILE A O 1
ATOM 1544 N N . VAL A 1 205 ? -23.221 -3.500 20.405 1.00 96.88 205 VAL A N 1
ATOM 1545 C CA . VAL A 1 205 ? -24.432 -3.828 21.158 1.00 96.88 205 VAL A CA 1
ATOM 1546 C C . VAL A 1 205 ? -24.425 -3.028 22.455 1.00 96.88 205 VAL A C 1
ATOM 1548 O O . VAL A 1 205 ? -23.526 -3.195 23.291 1.00 96.88 205 VAL A O 1
ATOM 1551 N N . LEU A 1 206 ? -25.423 -2.161 22.625 1.00 96.56 206 LEU A N 1
ATOM 1552 C CA . LEU A 1 206 ? -25.581 -1.368 23.840 1.00 96.56 206 LEU A CA 1
ATOM 1553 C C . LEU A 1 206 ? -25.931 -2.266 25.028 1.00 96.56 206 LEU A C 1
ATOM 1555 O O . LEU A 1 206 ? -26.681 -3.235 24.909 1.00 96.56 206 LEU A O 1
ATOM 1559 N N . GLY A 1 207 ? -25.360 -1.935 26.183 1.00 95.12 207 GLY A N 1
ATOM 1560 C CA . GLY A 1 207 ? -25.630 -2.651 27.425 1.00 95.12 207 GLY A CA 1
ATOM 1561 C C . GLY A 1 207 ? -26.755 -2.016 28.234 1.00 95.12 207 GLY A C 1
ATOM 1562 O O . GLY A 1 207 ? -27.358 -1.008 27.854 1.00 95.12 207 GLY A O 1
ATOM 1563 N N . TYR A 1 208 ? -27.023 -2.599 29.399 1.00 93.94 208 TYR A N 1
ATOM 1564 C CA . TYR A 1 208 ? -28.033 -2.066 30.304 1.00 93.94 208 TYR A CA 1
ATOM 1565 C C . TYR A 1 208 ? -27.673 -0.644 30.768 1.00 93.94 208 TYR A C 1
ATOM 1567 O O . TYR A 1 208 ? -26.531 -0.345 31.128 1.00 93.94 208 TYR A O 1
ATOM 1575 N N . GLY A 1 209 ? -28.667 0.247 30.760 1.00 93.62 209 GLY A N 1
ATOM 1576 C CA . GLY A 1 209 ? -28.494 1.636 31.186 1.00 93.62 209 GLY A CA 1
ATOM 1577 C C . GLY A 1 209 ? -27.619 2.482 30.256 1.00 93.62 209 GLY A C 1
ATOM 1578 O O . GLY A 1 209 ? -27.041 3.457 30.724 1.00 93.62 209 GLY A O 1
ATOM 1579 N N . ALA A 1 210 ? -27.490 2.116 28.976 1.00 94.88 210 ALA A N 1
ATOM 1580 C CA . ALA A 1 210 ? -26.854 2.968 27.974 1.00 94.88 210 ALA A CA 1
ATOM 1581 C C . ALA A 1 210 ? -27.538 4.347 27.901 1.00 94.88 210 ALA A C 1
ATOM 1583 O O . ALA A 1 210 ? -28.767 4.439 27.884 1.00 94.88 210 ALA A O 1
ATOM 1584 N N . THR A 1 211 ? -26.738 5.411 27.846 1.00 95.06 211 THR A N 1
ATOM 1585 C CA . THR A 1 211 ? -27.203 6.811 27.794 1.00 95.06 211 THR A CA 1
ATOM 1586 C C . THR A 1 211 ? -26.757 7.544 26.532 1.00 95.06 211 THR A C 1
ATOM 1588 O O . THR A 1 211 ? -27.010 8.740 26.403 1.00 95.06 211 THR A O 1
ATOM 1591 N N . ILE A 1 212 ? -26.068 6.846 25.626 1.00 93.81 212 ILE A N 1
ATOM 1592 C CA . ILE A 1 212 ? -25.568 7.398 24.369 1.00 93.81 212 ILE A CA 1
ATOM 1593 C C . ILE A 1 212 ? -26.702 7.990 23.519 1.00 93.81 212 ILE A C 1
ATOM 1595 O O . ILE A 1 212 ? -27.762 7.384 23.348 1.00 93.81 212 ILE A O 1
ATOM 1599 N N . SER A 1 213 ? -26.460 9.179 22.980 1.00 91.25 213 SER A N 1
ATOM 1600 C CA . SER A 1 213 ? -27.393 9.958 22.168 1.00 91.25 213 SER A CA 1
ATOM 1601 C C . SER A 1 213 ? -26.776 10.359 20.826 1.00 91.25 213 SER A C 1
ATOM 1603 O O . SER A 1 213 ? -25.572 10.256 20.596 1.00 91.25 213 SER A O 1
ATOM 1605 N N . VAL A 1 214 ? -27.615 10.828 19.900 1.00 87.69 214 VAL A N 1
ATOM 1606 C CA . VAL A 1 214 ? -27.128 11.420 18.646 1.00 87.69 214 VAL A CA 1
ATOM 1607 C C . VAL A 1 214 ? -26.320 12.681 18.967 1.00 87.69 214 VAL A C 1
ATOM 1609 O O . VAL A 1 214 ? -26.783 13.522 19.736 1.00 87.69 214 VAL A O 1
ATOM 1612 N N . ASN A 1 215 ? -25.167 12.831 18.308 1.00 87.12 215 ASN A N 1
ATOM 1613 C CA . ASN A 1 215 ? -24.146 13.871 18.517 1.00 87.12 215 ASN A CA 1
ATOM 1614 C C . ASN A 1 215 ? -23.235 13.681 19.736 1.00 87.12 215 ASN A C 1
ATOM 1616 O O . ASN A 1 215 ? -22.376 14.530 19.959 1.00 87.12 215 ASN A O 1
ATOM 1620 N N . ASP A 1 216 ? -23.379 12.593 20.492 1.00 90.12 216 ASP A N 1
ATOM 1621 C CA . ASP A 1 216 ? -22.367 12.246 21.485 1.00 90.12 216 ASP A CA 1
ATOM 1622 C C . ASP A 1 216 ? -21.076 11.794 20.788 1.00 90.12 216 ASP A C 1
ATOM 1624 O O . ASP A 1 216 ? -21.104 11.061 19.792 1.00 90.12 216 ASP A O 1
ATOM 1628 N N . ASP A 1 217 ? -19.935 12.198 21.342 1.00 90.06 217 ASP A N 1
ATOM 1629 C CA . ASP A 1 217 ? -18.628 11.777 20.850 1.00 90.06 217 ASP A CA 1
ATOM 1630 C C . ASP A 1 217 ? -18.288 10.366 21.349 1.00 90.06 217 ASP A C 1
ATOM 1632 O O . ASP A 1 217 ? -18.265 10.093 22.552 1.00 90.06 217 ASP A O 1
ATOM 1636 N N . LEU A 1 218 ? -17.950 9.468 20.420 1.00 92.00 218 LEU A N 1
ATOM 1637 C CA . LEU A 1 218 ? -17.341 8.177 20.742 1.00 92.00 218 LEU A CA 1
ATOM 1638 C C . LEU A 1 218 ? -15.818 8.315 20.705 1.00 92.00 218 LEU A C 1
ATOM 1640 O O . LEU A 1 218 ? -15.222 8.495 19.639 1.00 92.00 218 LEU A O 1
ATOM 1644 N N . THR A 1 219 ? -15.179 8.196 21.866 1.00 92.44 219 THR A N 1
ATOM 1645 C CA . THR A 1 219 ? -13.731 8.370 22.004 1.00 92.44 219 THR A CA 1
ATOM 1646 C C . THR A 1 219 ? -13.016 7.024 22.066 1.00 92.44 219 THR A C 1
ATOM 1648 O O . THR A 1 219 ? -13.236 6.182 22.940 1.00 92.44 219 THR A O 1
ATOM 1651 N N . TRP A 1 220 ? -12.121 6.819 21.106 1.00 91.06 220 TRP A N 1
ATOM 1652 C CA . TRP A 1 220 ? -11.296 5.622 20.999 1.00 91.06 220 TRP A CA 1
ATOM 1653 C C . TRP A 1 220 ? -10.098 5.693 21.939 1.00 91.06 220 TRP A C 1
ATOM 1655 O O . TRP A 1 220 ? -9.521 6.759 22.163 1.00 91.06 220 TRP A O 1
ATOM 1665 N N . LYS A 1 221 ? -9.636 4.532 22.403 1.00 90.75 221 LYS A N 1
ATOM 1666 C CA . LYS A 1 221 ? -8.290 4.426 22.965 1.00 90.75 221 LYS A CA 1
ATOM 1667 C C . LYS A 1 221 ? -7.262 4.760 21.886 1.00 90.75 221 LYS A C 1
ATOM 1669 O O . LYS A 1 221 ? -7.358 4.304 20.746 1.00 90.75 221 LYS A O 1
ATOM 1674 N N . SER A 1 222 ? -6.262 5.556 22.256 1.00 81.19 222 SER A N 1
ATOM 1675 C CA . SER A 1 222 ? -5.189 5.936 21.337 1.00 81.19 222 SER A CA 1
ATOM 1676 C C . SER A 1 222 ? -4.450 4.698 20.822 1.00 81.19 222 SER A C 1
ATOM 1678 O O . SER A 1 222 ? -4.087 3.823 21.606 1.00 81.19 222 SER A O 1
ATOM 1680 N N . GLY A 1 223 ? -4.235 4.631 19.504 1.00 76.19 223 GLY A N 1
ATOM 1681 C CA . GLY A 1 223 ? -3.479 3.550 18.870 1.00 76.19 223 GLY A CA 1
ATOM 1682 C C . GLY A 1 223 ? -4.161 2.180 18.906 1.00 76.19 223 GLY A C 1
ATOM 1683 O O . GLY A 1 223 ? -3.472 1.169 18.936 1.00 76.19 223 GLY A O 1
ATOM 1684 N N . ILE A 1 224 ? -5.494 2.106 18.948 1.00 81.94 224 ILE A N 1
ATOM 1685 C CA . ILE A 1 224 ? -6.179 0.804 18.933 1.00 81.94 224 ILE A CA 1
ATOM 1686 C C . ILE A 1 224 ? -6.592 0.346 17.530 1.00 81.94 224 ILE A C 1
ATOM 1688 O O . ILE A 1 224 ? -6.533 -0.845 17.237 1.00 81.94 224 ILE A O 1
ATOM 1692 N N . LEU A 1 225 ? -6.976 1.273 16.647 1.00 78.81 225 LEU A N 1
ATOM 1693 C CA . LEU A 1 225 ? -7.335 0.970 15.264 1.00 78.81 225 LEU A CA 1
ATOM 1694 C C . LEU A 1 225 ? -6.303 1.518 14.294 1.00 78.81 225 LEU A C 1
ATOM 1696 O O . LEU A 1 225 ? -5.983 2.706 14.289 1.00 78.81 225 LEU A O 1
ATOM 1700 N N . TYR A 1 226 ? -5.850 0.629 13.421 1.00 70.31 226 TYR A N 1
ATOM 1701 C CA . TYR A 1 226 ? -4.946 0.929 12.326 1.00 70.31 226 TYR A CA 1
ATOM 1702 C C . TYR A 1 226 ? -5.542 0.405 11.025 1.00 70.31 226 TYR A C 1
ATOM 1704 O O . TYR A 1 226 ? -6.505 -0.366 11.028 1.00 70.31 226 TYR A O 1
ATOM 1712 N N . LEU A 1 227 ? -4.952 0.794 9.898 1.00 62.41 227 LEU A N 1
ATOM 1713 C CA . LEU A 1 227 ? -5.207 0.111 8.633 1.00 62.41 227 LEU A CA 1
ATOM 1714 C C . LEU A 1 227 ? -4.891 -1.379 8.801 1.00 62.41 227 LEU A C 1
ATOM 1716 O O . LEU A 1 227 ? -3.914 -1.715 9.474 1.00 62.41 227 LEU A O 1
ATOM 1720 N N . LYS A 1 228 ? -5.688 -2.264 8.193 1.00 59.53 228 LYS A N 1
ATOM 1721 C CA . LYS A 1 228 ? -5.404 -3.703 8.202 1.00 59.53 228 LYS A CA 1
ATOM 1722 C C . LYS A 1 228 ? -3.962 -3.960 7.765 1.00 59.53 228 LYS A C 1
ATOM 1724 O O . LYS A 1 228 ? -3.596 -3.667 6.626 1.00 59.53 228 LYS A O 1
ATOM 1729 N N . GLU A 1 229 ? -3.149 -4.492 8.676 1.00 56.75 229 GLU A N 1
ATOM 1730 C CA . GLU A 1 229 ? -1.781 -4.888 8.359 1.00 56.75 229 GLU A CA 1
ATOM 1731 C C . GLU A 1 229 ? -1.826 -5.998 7.306 1.00 56.75 229 GLU A C 1
ATOM 1733 O O . GLU A 1 229 ? -2.509 -7.010 7.467 1.00 56.75 229 GLU A O 1
ATOM 1738 N N . LEU A 1 230 ? -1.135 -5.770 6.188 1.00 46.78 230 LEU A N 1
ATOM 1739 C CA . LEU A 1 230 ? -1.117 -6.675 5.034 1.00 46.78 230 LEU A CA 1
ATOM 1740 C C . LEU A 1 230 ? 0.164 -7.513 4.955 1.00 46.78 230 LEU A C 1
ATOM 1742 O O . LEU A 1 230 ? 0.343 -8.263 4.002 1.00 46.78 230 LEU A O 1
ATOM 1746 N N . CYS A 1 231 ? 1.033 -7.421 5.962 1.00 43.56 231 CYS A N 1
ATOM 1747 C CA . CYS A 1 231 ? 2.224 -8.256 6.085 1.00 43.56 231 CYS A CA 1
ATOM 1748 C C . CYS A 1 231 ? 2.073 -9.209 7.275 1.00 43.56 231 CYS A C 1
ATOM 1750 O O . CYS A 1 231 ? 2.780 -9.090 8.271 1.00 43.56 231 CYS A O 1
ATOM 1752 N N . LEU A 1 232 ? 1.131 -10.146 7.162 1.00 34.88 232 LEU A N 1
ATOM 1753 C CA . LEU A 1 232 ? 1.268 -11.431 7.846 1.00 34.88 232 LEU A CA 1
ATOM 1754 C C . LEU A 1 232 ? 2.169 -12.329 6.973 1.00 34.88 232 LEU A C 1
ATOM 1756 O O . LEU A 1 232 ? 2.157 -12.140 5.754 1.00 34.88 232 LEU A O 1
ATOM 1760 N N . PRO A 1 233 ? 2.982 -13.212 7.580 1.00 37.94 233 PRO A N 1
ATOM 1761 C CA . PRO A 1 233 ? 3.920 -14.086 6.870 1.00 37.94 233 PRO A CA 1
ATOM 1762 C C . PRO A 1 233 ? 3.287 -14.878 5.720 1.00 37.94 233 PRO A C 1
ATOM 1764 O O . PRO A 1 233 ? 2.097 -15.256 5.835 1.00 37.94 233 PRO A O 1
#

Sequence (233 aa):
VYVNAGVVDPSMCNFAGSGIAFGIANTWTTLSIVARDRFGNKVQNLQENETFIVYLIGRAEATSTNLYLYHPEGNQKIVFKGDVGSSVENGYVSVKYKAHMPGVYTLNGYLGSIDIGPKNPAQLNCSIYNPCPQIVHAASPSIQSCTFSDSVGHIYIEFDKDTNRGGLQGVFSCSKLFDDGTTLTLSADKSSTCSFVDAAKLDIVLGYGATISVNDDLTWKSGILYLKELCLP

Radius of gyration: 24.75 Å; chains: 1; bounding box: 63×28×76 Å

Foldseek 3Di:
DDDQFDAFDLQLKFKADPQLAAAAAQDKDKIKIQTHHPVNAQHQWHDPLFDKKKKWKFAWAADPVRFTAGDRPHPDIDIWIWDWARGDDNRIIMIITHHNHFDKTWMWMDGVNHTSAAPDPVCPDDDRRTRIYGHDYDDWWDWPDWDADPPAQKIKTFTPAFKLQLVDADKDQCVLWFPPVLLCLLEVVSPKIWHAPGRGMIMIHRYHPRNDDPPDDTHTDPPRIGHRRPDDD

pLDDT: mean 85.3, std 12.55, range [34.88, 97.69]

InterPro domains:
  IPR013783 Immunoglobulin-like fold [G3DSA:2.60.40.10] (7-128)

Organism: NCBI:txid233186

Secondary structure (DSSP, 8-state):
------SB-GGG-EEESGGGTEEETTS-EEEEEE-BBTTSPBPSS--TT--EEEEEEEEEEE-TTS-EEE-TT-SEEEEEEPEEEEEEETTEEEEEE--SS-EE-EEEEEETTEE-S-S-TT--S--SSS---EEEPPPP--EEEEEE-SSSSEEEEEESS-B-GGG--SEEEGGGTB-HHHHHHH-TTS--EEEESSSSEEEEE--TT----TT---PBPTT---B------